Protein AF-V4SB36-F1 (afdb_monomer)

InterPro domains:
  IPR003788 Protein arginine methyltransferase NDUFAF7 [PF02636] (1-164)
  IPR003788 Protein arginine methyltransferase NDUFAF7 [PTHR12049] (1-223)
  IPR029063 S-adenosyl-L-methionine-dependent methyltransferase superfamily [SSF53335] (1-162)

Sequence (228 aa):
VFDNLPHDLIYSENQVSPWMEVWVEKQHDRETLTELYKPLEDPLITRCIEIMEFDEYHNTQRSGMLKNIWSKVFPKPRRCWLPTGCLKLLEVLHDALPKMSLIASDFTFLPDVKVPGERAPLVSTKKDGSSTDYGNYLDAKGDADIFFPTDFLLLECMDHYCSGWLKMQKDKSSKQGKKRRTLTLDTSSFMEEFGLPTKTRTKDGYNPLLDDFKNTKFYLSVPTHNTK

Secondary structure (DSSP, 8-state):
--TTS--EEEEESSTTSPPEEEEEEE-SSSS-EEEEEEE---HHHHHHHHHHHHHHHHHHHHH-----SGGGTS---EEEEE-HHHHHHHHHHHHH-TTPPEEEEEES--TT--S-SBTPPEEEEEETTEEEE-SSGGG--TTEEEE----HHHHHHHHHHHTTHHHHHH-TTS--PPPPEEEEEEHHHHHHHHS-GGGT--TTS--HHHHS-TTEEEEEEE-S----

Mean predicted aligned error: 6.98 Å

Solvent-accessible surface area (backbone atoms only — not comparable to full-atom values): 13068 Å² total; per-residue (Å²): 102,56,35,77,44,55,58,51,45,36,37,20,73,22,84,84,49,70,65,20,36,57,43,83,44,75,48,94,90,45,99,52,55,44,82,44,79,40,77,73,76,56,67,62,60,51,51,51,50,56,50,49,54,52,48,54,54,53,50,43,69,72,63,75,56,87,79,71,68,68,58,74,76,52,75,47,68,46,41,39,44,38,60,46,42,52,49,53,50,42,41,53,45,30,73,76,41,75,74,52,72,48,77,39,44,41,40,58,54,67,84,91,55,54,30,81,45,47,58,35,40,43,36,36,33,73,54,99,93,43,78,48,73,45,62,45,73,68,78,54,56,99,75,43,49,62,39,34,36,45,56,66,65,58,48,50,49,45,51,32,38,43,48,30,26,51,52,44,78,78,38,92,83,62,80,89,31,66,70,58,50,70,50,77,37,50,37,38,62,46,25,66,77,73,56,56,53,87,81,53,47,45,97,89,66,54,30,67,68,58,72,44,66,80,46,26,32,34,42,38,38,32,56,75,78,78,74,130

pLDDT: mean 87.83, std 14.61, range [36.88, 98.44]

Structure (mmCIF, N/CA/C/O backbone):
data_AF-V4SB36-F1
#
_entry.id   AF-V4SB36-F1
#
loop_
_atom_site.group_PDB
_atom_site.id
_atom_site.type_symbol
_atom_site.label_atom_id
_atom_site.label_alt_id
_atom_site.label_comp_id
_atom_site.label_asym_id
_atom_site.label_entity_id
_atom_site.label_seq_id
_atom_site.pdbx_PDB_ins_code
_atom_site.Cartn_x
_atom_site.Cartn_y
_atom_site.Cartn_z
_atom_site.occupancy
_atom_site.B_iso_or_equiv
_atom_site.auth_seq_id
_atom_site.auth_comp_id
_atom_site.auth_asym_id
_atom_site.auth_atom_id
_atom_site.pdbx_PDB_model_num
ATOM 1 N N . VAL A 1 1 ? 1.224 -0.584 -9.616 1.00 85.81 1 VAL A N 1
ATOM 2 C CA . VAL A 1 1 ? 0.457 0.516 -9.020 1.00 85.81 1 VAL A CA 1
ATOM 3 C C . VAL A 1 1 ? -0.527 -0.109 -8.054 1.00 85.81 1 VAL A C 1
ATOM 5 O O . VAL A 1 1 ? -1.273 -0.998 -8.456 1.00 85.81 1 VAL A O 1
ATOM 8 N N . PHE A 1 2 ? -0.395 0.249 -6.786 1.00 94.62 2 PHE A N 1
ATOM 9 C CA . PHE A 1 2 ? -1.066 -0.298 -5.609 1.00 94.62 2 PHE A CA 1
ATOM 10 C C . PHE A 1 2 ? -1.664 0.805 -4.716 1.00 94.62 2 PHE A C 1
ATOM 12 O O . PHE A 1 2 ? -2.488 0.480 -3.869 1.00 94.62 2 PHE A O 1
ATOM 19 N N . ASP A 1 3 ? -1.288 2.072 -4.908 1.00 93.06 3 ASP A N 1
ATOM 20 C CA . ASP A 1 3 ? -1.760 3.263 -4.190 1.00 93.06 3 ASP A CA 1
ATOM 21 C C . ASP A 1 3 ? -3.281 3.381 -4.078 1.00 93.06 3 ASP A C 1
ATOM 23 O O . ASP A 1 3 ? -3.777 3.832 -3.051 1.00 93.06 3 ASP A O 1
ATOM 27 N N . ASN A 1 4 ? -4.016 2.928 -5.092 1.00 94.25 4 ASN A N 1
ATOM 28 C CA . ASN A 1 4 ? -5.481 2.947 -5.117 1.00 94.25 4 ASN A CA 1
ATOM 29 C C . ASN A 1 4 ? -6.129 1.641 -4.622 1.00 94.25 4 ASN A C 1
ATOM 31 O O . ASN A 1 4 ? -7.350 1.487 -4.689 1.00 94.25 4 ASN A O 1
ATOM 35 N N . LEU A 1 5 ? -5.339 0.656 -4.177 1.00 97.25 5 LEU A N 1
ATOM 36 C CA . LEU A 1 5 ? -5.885 -0.561 -3.578 1.00 97.25 5 LEU A CA 1
ATOM 37 C C . LEU A 1 5 ? -6.350 -0.287 -2.141 1.00 97.25 5 LEU A C 1
ATOM 39 O O . LEU A 1 5 ? -5.699 0.463 -1.408 1.00 97.25 5 LEU A O 1
ATOM 43 N N . PRO A 1 6 ? -7.452 -0.924 -1.704 1.00 96.69 6 PRO A N 1
ATOM 44 C CA . PRO A 1 6 ? -8.008 -0.678 -0.382 1.00 96.69 6 PRO A CA 1
ATOM 45 C C . PRO A 1 6 ? -7.013 -1.053 0.716 1.00 96.69 6 PRO A C 1
ATOM 47 O O . PRO A 1 6 ? -6.311 -2.066 0.616 1.00 96.69 6 PRO A O 1
ATOM 50 N N . HIS A 1 7 ? -6.989 -0.225 1.758 1.00 98.06 7 HIS A N 1
ATOM 51 C CA . HIS A 1 7 ? -6.286 -0.492 3.002 1.00 98.06 7 HIS A CA 1
ATOM 52 C C . HIS A 1 7 ? -7.278 -0.504 4.162 1.00 98.06 7 HIS A C 1
ATOM 54 O O . HIS A 1 7 ? -8.133 0.378 4.252 1.00 98.06 7 HIS A O 1
ATOM 60 N N . ASP A 1 8 ? -7.117 -1.463 5.068 1.00 98.38 8 ASP A N 1
ATOM 61 C CA . ASP A 1 8 ? -7.865 -1.508 6.322 1.00 98.38 8 ASP A CA 1
ATOM 62 C C . ASP A 1 8 ? -7.102 -0.756 7.416 1.00 98.38 8 ASP A C 1
ATOM 64 O O . ASP A 1 8 ? -5.875 -0.853 7.520 1.00 98.38 8 ASP A O 1
ATOM 68 N N . LEU A 1 9 ? -7.819 0.002 8.244 1.00 98.38 9 LEU A N 1
ATOM 69 C CA . LEU A 1 9 ? -7.240 0.725 9.372 1.00 98.38 9 LEU A CA 1
ATOM 70 C C . LEU A 1 9 ? -7.358 -0.115 10.646 1.00 98.38 9 LEU A C 1
ATOM 72 O O . LEU A 1 9 ? -8.448 -0.536 11.034 1.00 98.38 9 LEU A O 1
ATOM 76 N N . ILE A 1 10 ? -6.233 -0.294 11.334 1.00 98.06 10 ILE A N 1
ATOM 77 C CA . ILE A 1 10 ? -6.188 -0.871 12.678 1.00 98.06 10 ILE A CA 1
ATOM 78 C C . ILE A 1 10 ? -5.743 0.169 13.704 1.00 98.06 10 ILE A C 1
ATOM 80 O O . ILE A 1 10 ? -4.956 1.081 13.418 1.00 98.06 10 ILE A O 1
ATOM 84 N N . TYR A 1 11 ? -6.228 0.006 14.927 1.00 97.75 11 TYR A N 1
ATOM 85 C CA . TYR A 1 11 ? -5.940 0.882 16.053 1.00 97.75 11 TYR A CA 1
ATOM 86 C C . TYR A 1 11 ? -5.542 0.076 17.285 1.00 97.75 11 TYR A C 1
ATOM 88 O O . TYR A 1 11 ? -6.071 -1.002 17.531 1.00 97.75 11 TYR A O 1
ATOM 96 N N . SER A 1 12 ? -4.628 0.612 18.085 1.00 95.81 12 SER A N 1
ATOM 97 C CA . SER A 1 12 ? -4.371 0.110 19.431 1.00 95.81 12 SER A CA 1
ATOM 98 C C . SER A 1 12 ? -4.216 1.280 20.396 1.00 95.81 12 SER A C 1
ATOM 100 O O . SER A 1 12 ? -3.586 2.286 20.066 1.00 95.81 12 SER A O 1
ATOM 102 N N . GLU A 1 13 ? -4.789 1.165 21.596 1.00 93.56 13 GLU A N 1
ATOM 103 C CA . GLU A 1 13 ? -4.756 2.221 22.618 1.00 93.56 13 GLU A CA 1
ATOM 104 C C . GLU A 1 13 ? -3.330 2.548 23.079 1.00 93.56 13 GLU A C 1
ATOM 106 O O . GLU A 1 13 ? -3.030 3.681 23.460 1.00 93.56 13 GLU A O 1
ATOM 111 N N . ASN A 1 14 ? -2.447 1.549 23.060 1.00 89.62 14 ASN A N 1
ATOM 112 C CA . ASN A 1 14 ? -1.046 1.666 23.435 1.00 89.62 14 ASN A CA 1
ATOM 113 C C . ASN A 1 14 ? -0.246 0.458 22.911 1.00 89.62 14 ASN A C 1
ATOM 115 O O . ASN A 1 14 ? -0.775 -0.453 22.292 1.00 89.62 14 ASN A O 1
ATOM 119 N N . GLN A 1 15 ? 1.056 0.427 23.172 1.00 84.38 15 GLN A N 1
ATOM 120 C CA . GLN A 1 15 ? 1.978 -0.576 22.636 1.00 84.38 15 GLN A CA 1
ATOM 121 C C . GLN A 1 15 ? 1.781 -1.992 23.199 1.00 84.38 15 GLN A C 1
ATOM 123 O O . GLN A 1 15 ? 2.365 -2.925 22.654 1.00 84.38 15 GLN A O 1
ATOM 128 N N . VAL A 1 16 ? 1.026 -2.155 24.289 1.00 84.44 16 VAL A N 1
ATOM 129 C CA . VAL A 1 16 ? 0.755 -3.461 24.913 1.00 84.44 16 VAL A CA 1
ATOM 130 C C . VAL A 1 16 ? -0.692 -3.921 24.734 1.00 84.44 16 VAL A C 1
ATOM 132 O O . VAL A 1 16 ? -0.980 -5.093 24.968 1.00 84.44 16 VAL A O 1
ATOM 135 N N . SER A 1 17 ? -1.591 -3.030 24.311 1.00 90.56 17 SER A N 1
ATOM 136 C CA . SER A 1 17 ? -2.971 -3.373 23.978 1.00 90.56 17 SER A CA 1
ATOM 137 C C . SER A 1 17 ? -3.046 -4.109 22.633 1.00 90.56 17 SER A C 1
ATOM 139 O O . SER A 1 17 ? -2.271 -3.801 21.717 1.00 90.56 17 SER A O 1
ATOM 141 N N . PRO A 1 18 ? -3.984 -5.062 22.481 1.00 93.50 18 PRO A N 1
ATOM 142 C CA . PRO A 1 18 ? -4.204 -5.739 21.210 1.00 93.50 18 PRO A CA 1
ATOM 143 C C . PRO A 1 18 ? -4.678 -4.756 20.135 1.00 93.50 18 PRO A C 1
ATOM 145 O O . PRO A 1 18 ? -5.273 -3.718 20.432 1.00 93.50 18 PRO A O 1
ATOM 148 N N . TRP A 1 19 ? -4.432 -5.109 18.876 1.00 96.62 19 TRP A N 1
ATOM 149 C CA . TRP A 1 19 ? -5.003 -4.396 17.740 1.00 96.62 19 TRP A CA 1
ATOM 150 C C . TRP A 1 19 ? -6.525 -4.583 17.672 1.00 96.62 19 TRP A C 1
ATOM 152 O O . TRP A 1 19 ? -7.050 -5.660 17.953 1.00 96.62 19 TRP A O 1
ATOM 162 N N . MET A 1 20 ? -7.209 -3.519 17.266 1.00 98.12 20 MET A N 1
ATOM 163 C CA . MET A 1 20 ? -8.638 -3.448 16.983 1.00 98.12 20 MET A CA 1
ATOM 164 C C . MET A 1 20 ? -8.846 -3.006 15.535 1.00 98.12 20 MET A C 1
ATOM 166 O O . MET A 1 20 ? -8.086 -2.187 15.014 1.00 98.12 20 MET A O 1
ATOM 170 N N . GLU A 1 21 ? -9.894 -3.515 14.903 1.00 98.19 21 GLU A N 1
ATOM 171 C CA . GLU A 1 21 ? -10.359 -3.049 13.599 1.00 98.19 21 GLU A CA 1
ATOM 172 C C . GLU A 1 21 ? -11.060 -1.704 13.740 1.00 98.19 21 GLU A C 1
ATOM 174 O O . GLU A 1 21 ? -11.846 -1.503 14.672 1.00 98.19 21 GLU A O 1
ATOM 179 N N . VAL A 1 22 ? -10.819 -0.802 12.790 1.00 98.12 22 VAL A N 1
ATOM 180 C CA . VAL A 1 22 ? -11.537 0.467 12.702 1.00 98.12 22 VAL A CA 1
ATOM 181 C C . VAL A 1 22 ? -12.607 0.371 11.623 1.00 98.12 22 VAL A C 1
ATOM 183 O O . VAL A 1 22 ? -12.318 0.237 10.438 1.00 98.12 22 VAL A O 1
ATOM 186 N N . TRP A 1 23 ? -13.859 0.464 12.053 1.00 97.19 23 TRP A N 1
ATOM 187 C CA . TRP A 1 23 ? -15.042 0.457 11.204 1.00 97.19 23 TRP A CA 1
ATOM 188 C C . TRP A 1 23 ? -15.591 1.871 11.056 1.00 97.19 23 TRP A C 1
ATOM 190 O O . TRP A 1 23 ? -15.557 2.651 12.003 1.00 97.19 23 TRP A O 1
ATOM 200 N N . VAL A 1 24 ? -16.157 2.191 9.895 1.00 94.44 24 VAL A N 1
ATOM 201 C CA . VAL A 1 24 ? -16.862 3.460 9.678 1.00 94.44 24 VAL A CA 1
ATOM 202 C C . VAL A 1 24 ? -18.364 3.217 9.750 1.00 94.44 24 VAL A C 1
ATOM 204 O O . VAL A 1 24 ? -18.903 2.393 9.013 1.00 94.44 24 VAL A O 1
ATOM 207 N N . GLU A 1 25 ? -19.049 3.948 10.624 1.00 93.12 25 GLU A N 1
ATOM 208 C CA . GLU A 1 25 ? -20.503 3.910 10.767 1.00 93.12 25 GLU A CA 1
ATOM 209 C C . GLU A 1 25 ? -21.118 5.262 10.397 1.00 93.12 25 GLU A C 1
ATOM 211 O O . GLU A 1 25 ? 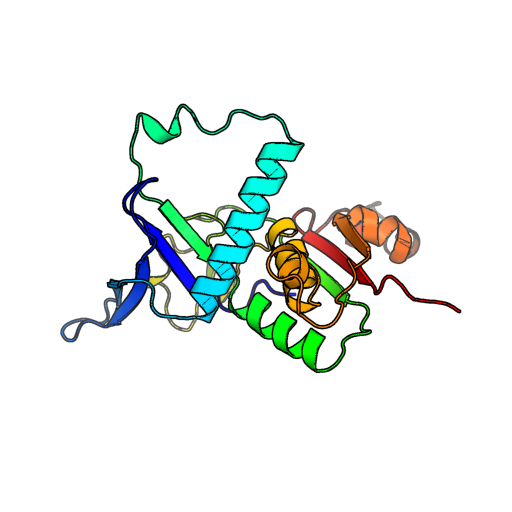-20.614 6.323 10.775 1.00 93.12 25 GLU A O 1
ATOM 216 N N . LYS A 1 26 ? -22.239 5.224 9.667 1.00 89.88 26 LYS A N 1
ATOM 217 C CA . LYS A 1 26 ? -23.070 6.400 9.409 1.00 89.88 26 LYS A CA 1
ATOM 218 C C . LYS A 1 26 ? -24.092 6.553 10.530 1.00 89.88 26 LYS A C 1
ATOM 220 O O . LYS A 1 26 ? -24.908 5.658 10.749 1.00 89.88 26 LYS A O 1
ATOM 225 N N . GLN A 1 27 ? -24.089 7.697 11.206 1.00 85.69 27 GLN A N 1
ATOM 226 C CA . GLN A 1 27 ? -25.075 7.960 12.252 1.00 85.69 27 GLN A CA 1
ATOM 227 C C . GLN A 1 27 ? -26.472 8.204 11.654 1.00 85.69 27 GLN A C 1
ATOM 229 O O . GLN A 1 27 ? -26.617 8.801 10.592 1.00 85.69 27 GLN A O 1
ATOM 234 N N . HIS A 1 28 ? -27.521 7.738 12.338 1.00 73.75 28 HIS A N 1
ATOM 235 C CA . HIS A 1 28 ? -28.900 7.772 11.823 1.00 73.75 28 HIS A CA 1
ATOM 236 C C . HIS A 1 28 ? -29.511 9.190 11.767 1.00 73.75 28 HIS A C 1
ATOM 238 O O . HIS A 1 28 ? -30.457 9.417 11.019 1.00 73.75 28 HIS A O 1
ATOM 244 N N . ASP A 1 29 ? -28.977 10.136 12.548 1.00 67.69 29 ASP A N 1
ATOM 245 C CA . ASP A 1 29 ? -29.480 11.516 12.708 1.00 67.69 29 ASP A CA 1
ATOM 246 C C . ASP A 1 29 ? -28.818 12.508 11.730 1.00 67.69 29 ASP A C 1
ATOM 248 O O . ASP A 1 29 ? -29.424 13.501 11.332 1.00 67.69 29 ASP A O 1
ATOM 252 N N . ARG A 1 30 ? -27.582 12.232 11.288 1.00 61.78 30 ARG A 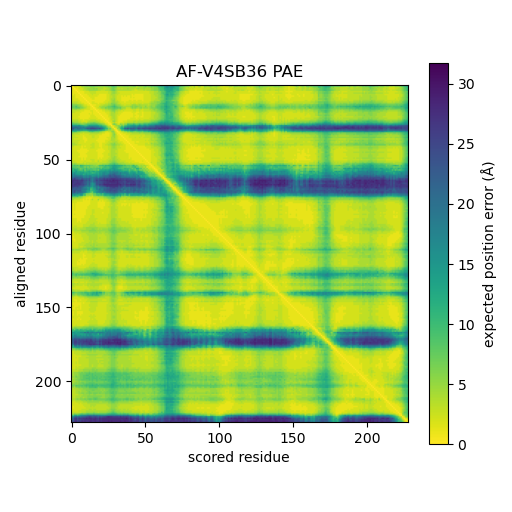N 1
ATOM 253 C CA . ARG A 1 30 ? -26.737 13.177 10.538 1.00 61.78 30 ARG A CA 1
ATOM 254 C C . ARG A 1 30 ? -25.948 12.464 9.448 1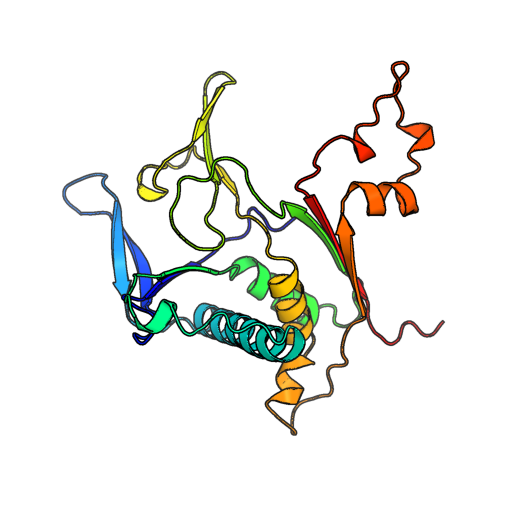.00 61.78 30 ARG A C 1
ATOM 256 O O . ARG A 1 30 ? -25.553 11.319 9.611 1.00 61.78 30 ARG A O 1
ATOM 263 N N . GLU A 1 31 ? -25.607 13.169 8.371 1.00 73.06 31 GLU A N 1
ATOM 264 C CA . GLU A 1 31 ? -24.660 12.676 7.352 1.00 73.06 31 GLU A CA 1
ATOM 265 C C . GLU A 1 31 ? -23.216 12.495 7.872 1.00 73.06 31 GLU A C 1
ATOM 267 O O . GLU A 1 31 ? -22.310 12.232 7.089 1.00 73.06 31 GLU A O 1
ATOM 272 N N . THR A 1 32 ? -22.977 12.627 9.179 1.00 84.81 32 THR A N 1
ATOM 273 C CA . THR A 1 32 ? -21.663 12.447 9.796 1.00 84.81 32 THR A CA 1
ATOM 274 C C . THR A 1 32 ? -21.303 10.974 9.948 1.00 84.81 32 THR A C 1
ATOM 276 O O . THR A 1 32 ? -22.062 10.179 10.511 1.00 84.81 32 THR A O 1
ATOM 279 N N . LEU A 1 33 ? -20.102 10.646 9.481 1.00 91.88 33 LEU A N 1
ATOM 280 C CA . LEU A 1 33 ? -19.450 9.358 9.672 1.00 91.88 33 LEU A CA 1
ATOM 281 C C . LEU A 1 33 ? -18.644 9.366 10.976 1.00 91.88 33 LEU A C 1
ATOM 283 O O . LEU A 1 33 ? -18.032 10.376 11.327 1.00 91.88 33 LEU A O 1
ATOM 287 N N . THR A 1 34 ? -18.622 8.240 11.684 1.00 94.12 34 THR A N 1
ATOM 288 C CA . THR A 1 34 ? -17.804 8.052 12.890 1.00 94.12 34 THR A CA 1
ATOM 289 C C . THR A 1 34 ? -17.070 6.721 12.873 1.00 94.12 34 THR A C 1
ATOM 291 O O . THR A 1 34 ? -17.561 5.743 12.315 1.00 94.12 34 THR A O 1
ATOM 294 N N . GLU A 1 35 ? -15.901 6.683 13.510 1.00 96.06 35 GLU A N 1
ATOM 295 C CA . GLU A 1 35 ? -15.142 5.450 13.720 1.00 96.06 35 GLU A CA 1
ATOM 296 C C . GLU A 1 35 ? -15.722 4.634 14.881 1.00 96.06 35 GLU A C 1
ATOM 298 O O . GLU A 1 35 ? -16.017 5.171 15.950 1.00 96.06 35 GLU A O 1
ATOM 303 N N . LEU A 1 36 ? -15.812 3.324 14.683 1.00 96.50 36 LEU A N 1
ATOM 304 C CA . LEU A 1 36 ? -16.052 2.320 15.710 1.00 96.50 36 LEU A CA 1
ATOM 305 C C . LEU A 1 36 ? -14.835 1.404 15.799 1.00 96.50 36 LEU A C 1
ATOM 307 O O . LEU A 1 36 ? -14.252 1.038 14.782 1.00 96.50 36 LEU A O 1
ATOM 311 N N . TYR A 1 37 ? -14.494 0.986 17.012 1.00 97.31 37 TYR A N 1
ATOM 312 C CA . TYR A 1 37 ? -13.372 0.088 17.263 1.00 97.31 37 TYR A CA 1
ATOM 313 C C . TYR A 1 37 ? -13.913 -1.272 17.672 1.00 97.31 37 TYR A C 1
ATOM 315 O O . TYR A 1 37 ? -14.690 -1.367 18.625 1.00 97.31 37 TYR A O 1
ATOM 323 N N . LYS A 1 38 ? -13.529 -2.315 16.940 1.00 97.56 38 LYS A N 1
ATOM 324 C CA . LYS A 1 38 ? -13.975 -3.687 17.194 1.00 97.56 38 LYS A CA 1
ATOM 325 C C . LYS A 1 38 ? -12.780 -4.606 17.431 1.00 97.56 38 LYS A C 1
ATOM 327 O O . LYS A 1 38 ? -11.700 -4.338 16.904 1.00 97.56 38 LYS A O 1
ATOM 332 N N . PRO A 1 39 ? -12.940 -5.684 18.216 1.00 97.44 39 PRO A N 1
ATOM 333 C CA . PRO A 1 39 ? -11.940 -6.742 18.272 1.00 97.44 39 PRO A CA 1
ATOM 334 C C . PRO A 1 39 ? -11.580 -7.251 16.871 1.00 97.44 39 PRO A C 1
ATOM 336 O O . PRO A 1 39 ? -12.402 -7.198 15.961 1.00 97.44 39 PRO A O 1
ATOM 339 N N . LEU A 1 40 ? -10.349 -7.734 16.716 1.00 96.75 40 LEU A N 1
ATOM 340 C CA . LEU A 1 40 ? -9.864 -8.307 15.464 1.00 96.75 40 LEU A CA 1
ATOM 341 C C . LEU A 1 40 ? -10.606 -9.616 15.140 1.00 96.75 40 LEU A C 1
ATOM 343 O O . LEU A 1 40 ? -10.519 -10.577 15.906 1.00 96.75 40 LEU A O 1
ATOM 347 N N . GLU A 1 41 ? -11.294 -9.659 14.003 1.00 96.69 41 GLU A N 1
ATOM 348 C CA . GLU A 1 41 ? -12.063 -10.814 13.523 1.00 96.69 41 GLU A CA 1
ATOM 349 C C . GLU A 1 41 ? -11.749 -11.155 12.055 1.00 96.69 41 GLU A C 1
ATOM 351 O O . GLU A 1 41 ? -11.807 -12.325 11.664 1.00 96.69 41 GLU A O 1
ATOM 356 N N . ASP A 1 42 ? -11.377 -10.168 11.236 1.00 97.56 42 ASP A N 1
ATOM 357 C CA . ASP A 1 42 ? -11.098 -10.348 9.819 1.00 97.56 42 ASP A CA 1
ATOM 358 C C . ASP A 1 42 ? -9.781 -11.130 9.607 1.00 97.56 42 ASP A C 1
ATOM 360 O O . ASP A 1 42 ? -8.690 -10.719 10.041 1.00 97.56 42 ASP A O 1
ATOM 364 N N . PRO A 1 43 ? -9.834 -12.275 8.901 1.00 97.12 43 PRO A N 1
ATOM 365 C CA . PRO A 1 43 ? -8.663 -13.114 8.696 1.00 97.12 43 PRO A CA 1
ATOM 366 C C . PRO A 1 43 ? -7.635 -12.493 7.739 1.00 97.12 43 PRO A C 1
ATOM 368 O O . PRO A 1 43 ? -6.458 -12.846 7.820 1.00 97.12 43 PRO A O 1
ATOM 371 N N . LEU A 1 44 ? -8.033 -11.626 6.803 1.00 97.44 44 LEU A N 1
ATOM 372 C CA . LEU A 1 44 ? -7.120 -10.904 5.911 1.00 97.44 44 LEU A CA 1
ATOM 373 C C . LEU A 1 44 ? -6.351 -9.825 6.682 1.00 97.44 44 LEU A C 1
ATOM 375 O O . LEU A 1 44 ? -5.129 -9.750 6.535 1.00 97.44 44 LEU A O 1
ATOM 379 N N . ILE A 1 45 ? -7.032 -9.065 7.548 1.00 98.00 45 ILE A N 1
ATOM 380 C CA . ILE A 1 45 ? -6.386 -8.099 8.455 1.00 98.00 45 ILE A CA 1
ATOM 381 C C . ILE A 1 45 ? -5.392 -8.833 9.360 1.00 98.00 45 ILE A C 1
ATOM 383 O O . ILE A 1 45 ? -4.222 -8.454 9.432 1.00 98.00 45 ILE A O 1
ATOM 387 N N . THR A 1 46 ? -5.819 -9.943 9.969 1.00 96.75 46 THR A N 1
ATOM 388 C CA . THR A 1 46 ? -4.968 -10.777 10.832 1.00 96.75 46 THR A CA 1
ATOM 389 C C . THR A 1 46 ? -3.704 -11.247 10.107 1.00 96.75 46 THR A C 1
ATOM 391 O O . THR A 1 46 ? -2.595 -11.056 10.608 1.00 96.75 46 THR A O 1
ATOM 394 N N . ARG A 1 47 ? -3.833 -11.792 8.887 1.00 95.62 47 ARG A N 1
ATOM 395 C CA . ARG A 1 47 ? -2.669 -12.203 8.080 1.00 95.62 47 ARG A CA 1
ATOM 396 C C . ARG A 1 47 ? -1.742 -11.032 7.763 1.00 95.62 47 ARG A C 1
ATOM 398 O O . ARG A 1 47 ? -0.525 -11.197 7.809 1.00 95.62 47 ARG A O 1
ATOM 405 N N . CYS A 1 48 ? -2.290 -9.860 7.448 1.00 96.75 48 CYS A N 1
ATOM 406 C CA . CYS A 1 48 ? -1.483 -8.682 7.153 1.00 96.75 48 CYS A CA 1
ATOM 407 C C . CYS A 1 48 ? -0.683 -8.214 8.383 1.00 96.75 48 CYS A C 1
ATOM 409 O O . CYS A 1 48 ? 0.499 -7.896 8.245 1.00 96.75 48 CYS A O 1
ATOM 411 N N . ILE A 1 49 ? -1.284 -8.243 9.582 1.00 95.50 49 ILE A N 1
ATOM 412 C CA . ILE A 1 49 ? -0.591 -7.960 10.851 1.00 95.50 49 ILE A CA 1
ATOM 413 C C . ILE A 1 49 ? 0.543 -8.961 11.076 1.00 95.50 49 ILE A C 1
ATOM 415 O O . ILE A 1 49 ? 1.670 -8.554 11.339 1.00 95.50 49 ILE A O 1
ATOM 419 N N . GLU A 1 50 ? 0.286 -10.261 10.906 1.00 93.38 50 GLU A N 1
ATOM 420 C CA . GLU A 1 50 ? 1.319 -11.284 11.092 1.00 93.38 50 GLU A CA 1
ATOM 421 C C . GLU A 1 50 ? 2.536 -11.095 10.173 1.00 93.38 50 GLU A C 1
ATOM 423 O O . GLU A 1 50 ? 3.667 -11.371 10.579 1.00 93.38 50 GLU A O 1
ATOM 428 N N . ILE A 1 51 ? 2.312 -10.676 8.921 1.00 93.69 51 ILE A N 1
ATOM 429 C CA . ILE A 1 51 ? 3.386 -10.409 7.954 1.00 93.69 51 ILE A CA 1
ATOM 430 C C . ILE A 1 51 ? 4.161 -9.149 8.360 1.00 93.69 51 ILE A C 1
ATOM 432 O O . ILE A 1 51 ? 5.392 -9.160 8.337 1.00 93.69 51 ILE A O 1
ATOM 436 N N . MET A 1 52 ? 3.454 -8.091 8.763 1.00 92.25 52 MET A N 1
ATOM 437 C CA . MET A 1 52 ? 4.047 -6.836 9.231 1.00 92.25 52 MET A CA 1
ATOM 438 C C . MET A 1 52 ? 4.923 -7.046 10.475 1.00 92.25 52 MET A C 1
ATOM 440 O O . MET A 1 52 ? 6.075 -6.624 10.500 1.00 92.25 52 MET A O 1
ATOM 444 N N . GLU A 1 53 ? 4.423 -7.748 11.492 1.00 88.62 53 GLU A N 1
ATOM 445 C CA . GLU A 1 53 ? 5.175 -8.010 12.727 1.00 88.62 53 GLU A CA 1
ATOM 446 C C . GLU A 1 53 ? 6.382 -8.931 12.491 1.00 88.62 53 GLU A C 1
ATOM 448 O O . GLU A 1 53 ? 7.424 -8.797 13.144 1.00 88.62 53 GLU A O 1
ATOM 453 N N . PHE A 1 54 ? 6.281 -9.853 11.527 1.00 83.06 54 PHE A N 1
ATOM 454 C CA . PHE A 1 54 ? 7.414 -10.680 11.119 1.00 83.06 54 PHE A CA 1
ATOM 455 C C . PHE A 1 54 ? 8.564 -9.837 10.541 1.00 83.06 54 PHE A C 1
ATOM 457 O O . PHE A 1 54 ? 9.731 -10.108 10.862 1.00 83.06 54 PHE A O 1
ATOM 464 N N . ASP A 1 55 ? 8.243 -8.832 9.717 1.00 78.44 55 ASP A N 1
ATOM 465 C CA . ASP A 1 55 ? 9.219 -7.881 9.172 1.00 78.44 55 ASP A CA 1
ATOM 466 C C . ASP A 1 55 ? 9.883 -7.060 10.286 1.00 78.44 55 ASP A C 1
ATOM 468 O O . ASP A 1 55 ? 11.114 -7.022 10.368 1.00 78.44 55 ASP A O 1
ATOM 472 N N . GLU A 1 56 ? 9.093 -6.489 11.203 1.00 76.94 56 GLU A N 1
ATOM 473 C CA . GLU A 1 56 ? 9.616 -5.698 12.325 1.00 76.94 56 GLU A CA 1
ATOM 474 C C . GLU A 1 56 ? 10.628 -6.496 13.162 1.00 76.94 56 GLU A C 1
ATOM 476 O O . GLU A 1 56 ? 11.707 -5.995 13.510 1.00 76.94 56 GLU A O 1
ATOM 481 N N . TYR A 1 57 ? 10.318 -7.764 13.452 1.00 71.81 57 TYR A N 1
ATOM 482 C CA . TYR A 1 57 ? 11.204 -8.650 14.204 1.00 71.81 57 TYR A CA 1
ATOM 483 C C . TYR A 1 57 ? 12.527 -8.907 13.464 1.00 71.81 57 TYR A C 1
ATOM 485 O O . TYR A 1 57 ? 13.608 -8.764 14.045 1.00 71.81 57 TYR A O 1
ATOM 493 N N . HIS A 1 58 ? 12.467 -9.245 12.172 1.00 69.31 58 HIS A N 1
ATOM 494 C CA . HIS A 1 58 ? 13.657 -9.541 11.367 1.00 69.31 58 HIS A CA 1
ATOM 495 C C . HIS A 1 58 ? 14.524 -8.305 11.119 1.00 69.31 58 HIS A C 1
ATOM 497 O O . HIS A 1 58 ? 15.757 -8.395 11.170 1.00 69.31 58 HIS A O 1
ATOM 503 N N . ASN A 1 59 ? 13.910 -7.143 10.902 1.00 64.94 59 ASN A N 1
ATOM 504 C CA . ASN A 1 59 ? 14.630 -5.884 10.747 1.00 64.94 59 ASN A CA 1
ATOM 505 C C . ASN A 1 59 ? 15.289 -5.437 12.054 1.00 64.94 59 ASN A C 1
ATOM 507 O O . ASN A 1 59 ? 16.430 -4.967 12.032 1.00 64.94 59 ASN A O 1
ATOM 511 N N . THR A 1 60 ? 14.644 -5.646 13.204 1.00 63.28 60 THR A N 1
ATOM 512 C CA . THR A 1 60 ? 15.245 -5.354 14.517 1.00 63.28 60 THR A CA 1
ATOM 513 C C . THR A 1 60 ? 16.480 -6.227 14.774 1.00 63.28 60 THR A C 1
ATOM 515 O O . THR A 1 60 ? 17.504 -5.724 15.235 1.00 63.28 60 THR A O 1
ATOM 518 N N . GLN A 1 61 ? 16.435 -7.510 14.399 1.00 59.09 61 GLN A N 1
ATOM 519 C CA . GLN A 1 61 ? 17.584 -8.422 14.505 1.00 59.09 61 GLN A CA 1
ATOM 520 C C . GLN A 1 61 ? 18.736 -8.048 13.557 1.00 59.09 61 GLN A C 1
ATOM 522 O O . GLN A 1 61 ? 19.902 -8.147 13.931 1.00 59.09 61 GLN A O 1
ATOM 527 N N . ARG A 1 62 ? 18.431 -7.594 12.334 1.00 55.12 62 ARG A N 1
ATOM 528 C CA . ARG A 1 62 ? 19.443 -7.208 11.332 1.00 55.12 62 ARG A CA 1
ATOM 529 C C . ARG A 1 62 ? 20.095 -5.852 11.592 1.00 55.12 62 ARG A C 1
ATOM 531 O O . ARG A 1 62 ? 21.267 -5.681 11.274 1.00 55.12 62 ARG A O 1
ATOM 538 N N . SER A 1 63 ? 19.343 -4.890 12.121 1.00 54.12 63 SER A N 1
ATOM 539 C CA . SER A 1 63 ? 19.805 -3.504 12.279 1.00 54.12 63 SER A CA 1
ATOM 540 C C . SER A 1 63 ? 20.495 -3.218 13.615 1.00 54.12 63 SER A C 1
ATOM 542 O O . SER A 1 63 ? 21.062 -2.139 13.770 1.00 54.12 63 SER A O 1
ATOM 544 N N . GLY A 1 64 ? 20.454 -4.141 14.588 1.00 46.78 64 GLY A N 1
ATOM 545 C CA . GLY A 1 64 ? 21.051 -3.947 15.919 1.00 46.78 64 GLY A CA 1
ATOM 546 C C . GLY A 1 64 ? 20.541 -2.702 16.665 1.00 46.78 64 GLY A C 1
ATOM 547 O O . GLY A 1 64 ? 21.156 -2.265 17.637 1.00 46.78 64 GLY A O 1
ATOM 548 N N . MET A 1 65 ? 19.443 -2.091 16.204 1.00 47.00 65 MET A N 1
ATOM 549 C CA . MET A 1 65 ? 19.025 -0.759 16.619 1.00 47.00 65 MET A CA 1
ATOM 550 C C . MET A 1 65 ? 17.972 -0.855 17.726 1.00 47.00 65 MET A C 1
ATOM 552 O O . MET A 1 65 ? 16.840 -1.284 17.511 1.00 47.00 65 MET A O 1
ATOM 556 N N . LEU A 1 66 ? 18.355 -0.427 18.930 1.00 44.12 66 LEU A N 1
ATOM 557 C CA . LEU A 1 66 ? 17.509 -0.337 20.123 1.00 44.12 66 LEU A CA 1
ATOM 558 C C . LEU A 1 66 ? 16.394 0.717 19.953 1.00 44.12 66 LEU A C 1
ATOM 560 O O . LEU A 1 66 ? 16.459 1.793 20.540 1.00 44.12 66 LEU A O 1
ATOM 564 N N . LYS A 1 67 ? 15.342 0.432 19.177 1.00 47.03 67 LYS A N 1
ATOM 565 C CA . LYS A 1 67 ? 14.188 1.347 19.039 1.00 47.03 67 LYS A CA 1
ATOM 566 C C . LYS A 1 67 ? 13.139 1.252 20.163 1.00 47.03 67 LYS A C 1
ATOM 568 O O . LYS A 1 67 ? 12.192 2.026 20.160 1.00 47.03 67 LYS A O 1
ATOM 573 N N . ASN A 1 68 ? 13.303 0.383 21.166 1.00 48.16 68 ASN A N 1
ATOM 574 C CA . ASN A 1 68 ? 12.171 -0.053 22.007 1.00 48.16 68 ASN A CA 1
ATOM 575 C C . ASN A 1 68 ? 12.240 0.217 23.521 1.00 48.16 68 ASN A C 1
ATOM 577 O O . ASN A 1 68 ? 11.504 -0.408 24.285 1.00 48.16 68 ASN A O 1
ATOM 581 N N . ILE A 1 69 ? 13.072 1.152 23.989 1.00 49.75 69 ILE A N 1
ATOM 582 C CA . ILE A 1 69 ? 13.063 1.520 25.422 1.00 49.75 69 ILE A CA 1
ATOM 583 C C . ILE A 1 69 ? 12.124 2.709 25.692 1.00 49.75 69 ILE A C 1
ATOM 585 O O . ILE A 1 69 ? 11.410 2.710 26.690 1.00 49.75 69 ILE A O 1
ATOM 589 N N . TRP A 1 70 ? 12.033 3.681 24.779 1.00 45.94 70 TRP A N 1
ATOM 590 C CA . TRP A 1 70 ? 11.222 4.894 24.978 1.00 45.94 70 TRP A CA 1
ATOM 591 C C . TRP A 1 70 ? 9.713 4.696 24.771 1.00 45.94 70 TRP A C 1
ATOM 593 O O . TRP A 1 70 ? 8.913 5.380 25.408 1.00 45.94 70 TRP A O 1
ATOM 603 N N . SER A 1 71 ? 9.304 3.735 23.938 1.00 50.19 71 SER A N 1
ATOM 604 C CA . SER A 1 71 ? 7.889 3.410 23.692 1.00 50.19 71 SER A CA 1
ATOM 605 C C . SER A 1 71 ? 7.192 2.774 24.902 1.00 50.19 71 SER A C 1
ATOM 607 O O . SER A 1 71 ? 5.972 2.832 25.001 1.00 50.19 71 SER A O 1
ATOM 609 N N . LYS A 1 72 ? 7.959 2.221 25.852 1.00 51.50 72 LYS A N 1
ATOM 610 C CA . LYS A 1 72 ? 7.444 1.649 27.107 1.00 51.50 72 LYS A CA 1
ATOM 611 C C . LYS A 1 72 ? 7.203 2.685 28.207 1.00 51.50 72 LYS A C 1
ATOM 613 O O . LYS A 1 72 ? 6.522 2.376 29.177 1.00 51.50 72 LYS A O 1
ATOM 618 N N . VAL A 1 73 ? 7.766 3.889 28.081 1.00 59.66 73 VAL A N 1
ATOM 619 C CA . VAL A 1 73 ? 7.696 4.930 29.125 1.00 59.66 73 VAL A CA 1
ATOM 620 C C . VAL A 1 73 ? 6.515 5.882 28.899 1.00 59.66 73 VAL A C 1
ATOM 622 O O . VAL A 1 73 ? 6.000 6.453 29.854 1.00 59.66 73 VAL A O 1
ATOM 625 N N . PHE A 1 74 ? 6.030 6.000 27.658 1.00 70.12 74 PHE A N 1
ATOM 626 C CA . PHE A 1 74 ? 4.852 6.800 27.321 1.00 70.12 74 PHE A CA 1
ATOM 627 C C . PHE A 1 74 ? 3.895 5.988 26.444 1.00 70.12 74 PHE A C 1
ATOM 629 O O . PHE A 1 74 ? 4.107 5.927 25.225 1.00 70.12 74 PHE A O 1
ATOM 636 N N . PRO A 1 75 ? 2.857 5.361 27.034 1.00 77.12 75 PRO A N 1
ATOM 637 C CA . PRO A 1 75 ? 1.834 4.684 26.256 1.00 77.12 75 PRO A CA 1
ATOM 638 C C . PRO A 1 75 ? 1.186 5.687 25.301 1.00 77.12 75 PRO A C 1
ATOM 640 O O . PRO A 1 75 ? 0.744 6.758 25.721 1.00 77.12 75 PRO A O 1
ATOM 643 N N . LYS A 1 76 ? 1.194 5.372 24.005 1.00 86.06 76 LYS A N 1
ATOM 644 C CA . LYS A 1 76 ? 0.618 6.230 22.965 1.00 86.06 76 LYS A CA 1
ATOM 645 C C . LYS A 1 76 ? -0.265 5.404 22.039 1.00 86.06 76 LYS A C 1
ATOM 647 O O . LYS A 1 76 ? 0.184 4.334 21.619 1.00 86.06 76 LYS A O 1
ATOM 652 N N . PRO A 1 77 ? -1.447 5.921 21.666 1.00 91.31 77 PRO A N 1
ATOM 653 C CA . PRO A 1 77 ? -2.278 5.287 20.661 1.00 91.31 77 PRO A CA 1
ATOM 654 C C . PRO A 1 77 ? -1.528 5.094 19.348 1.00 91.31 77 PRO A C 1
ATOM 656 O O . PRO A 1 77 ? -0.771 5.968 18.915 1.00 91.31 77 PRO A O 1
ATOM 659 N N . ARG A 1 78 ? -1.762 3.953 18.708 1.00 93.75 78 ARG A N 1
ATOM 660 C CA . ARG A 1 78 ? -1.194 3.588 17.411 1.00 93.75 78 ARG A CA 1
ATOM 661 C C . ARG A 1 78 ? -2.312 3.443 16.393 1.00 93.75 78 ARG A C 1
ATOM 663 O O . ARG A 1 78 ? -3.369 2.898 16.697 1.00 93.75 78 ARG A O 1
ATOM 670 N N . ARG A 1 79 ? -2.050 3.918 15.180 1.00 96.56 79 ARG A N 1
ATOM 671 C CA . ARG A 1 79 ? -2.905 3.758 14.002 1.00 96.56 79 ARG A CA 1
ATOM 672 C C . ARG A 1 79 ? -2.040 3.262 12.865 1.00 96.56 79 ARG A C 1
ATOM 674 O O . ARG A 1 79 ? -0.946 3.791 12.671 1.00 96.56 79 ARG A O 1
ATOM 681 N N . CYS A 1 80 ? -2.519 2.269 12.141 1.00 97.19 80 CYS A N 1
ATOM 682 C CA . CYS A 1 80 ? -1.766 1.632 11.077 1.00 97.19 80 CYS A CA 1
ATOM 683 C C . CYS A 1 80 ? -2.712 1.278 9.930 1.00 97.19 80 CYS A C 1
ATOM 685 O O . CYS A 1 80 ? -3.729 0.622 10.144 1.00 97.19 80 CYS A O 1
ATOM 687 N N . TRP A 1 81 ? -2.368 1.729 8.728 1.00 98.25 81 TRP A N 1
ATOM 688 C CA . TRP A 1 81 ? -3.089 1.409 7.504 1.00 98.25 81 TRP A CA 1
ATOM 689 C C . TRP A 1 81 ? -2.422 0.199 6.846 1.00 98.25 81 TRP A C 1
ATOM 691 O O . TRP A 1 81 ? -1.221 0.210 6.543 1.00 98.25 81 TRP A O 1
ATOM 701 N N . LEU A 1 82 ? -3.189 -0.875 6.689 1.00 98.38 82 LEU A N 1
ATOM 702 C CA . LEU A 1 82 ? -2.722 -2.169 6.210 1.00 98.38 82 LEU A CA 1
ATOM 703 C C . LEU A 1 82 ? -3.073 -2.354 4.731 1.00 98.38 82 LEU A C 1
ATOM 705 O O . LEU A 1 82 ? -4.247 -2.240 4.395 1.00 98.38 82 LEU A O 1
ATOM 709 N N . PRO A 1 83 ? -2.119 -2.715 3.854 1.00 98.19 83 PRO A N 1
ATOM 710 C CA . PRO A 1 83 ? -2.344 -2.894 2.416 1.00 98.19 83 PRO A CA 1
ATOM 711 C C . PRO A 1 83 ? -3.070 -4.215 2.088 1.00 98.19 83 PRO A C 1
ATOM 713 O O . PRO A 1 83 ? -2.586 -5.039 1.307 1.00 98.19 83 PRO A O 1
ATOM 716 N N . THR A 1 84 ? -4.239 -4.449 2.681 1.00 98.44 84 THR A N 1
ATOM 717 C CA . THR A 1 84 ? -5.015 -5.695 2.559 1.00 98.44 84 THR A CA 1
ATOM 718 C C . THR A 1 84 ? -5.453 -5.981 1.125 1.00 98.44 84 THR A C 1
ATOM 720 O O . THR A 1 84 ? -5.401 -7.133 0.686 1.00 98.44 84 THR A O 1
ATOM 723 N N . GLY A 1 85 ? -5.797 -4.951 0.345 1.00 98.25 85 GLY A N 1
ATOM 724 C CA . GLY A 1 85 ? -6.070 -5.081 -1.086 1.00 98.25 85 GLY A CA 1
ATOM 725 C C . GLY A 1 85 ? -4.864 -5.593 -1.877 1.00 98.25 85 GLY A C 1
ATOM 726 O O . GLY A 1 85 ? -5.012 -6.467 -2.734 1.00 98.25 85 GLY A O 1
ATOM 727 N N . CYS A 1 86 ? -3.663 -5.105 -1.552 1.00 98.38 86 CYS A N 1
ATOM 728 C CA . CYS A 1 86 ? -2.414 -5.580 -2.149 1.00 98.38 86 CYS A CA 1
ATOM 729 C C . CYS A 1 86 ? -2.129 -7.035 -1.757 1.00 98.38 86 CYS A C 1
ATOM 731 O O . CYS A 1 86 ? -1.851 -7.857 -2.630 1.00 98.38 86 CYS A O 1
ATOM 733 N N . LEU A 1 87 ? -2.280 -7.385 -0.473 1.00 98.19 87 LEU A N 1
ATOM 734 C CA . LEU A 1 87 ? -2.115 -8.762 -0.001 1.00 98.19 87 LEU A CA 1
ATOM 735 C C . LEU A 1 87 ? -3.051 -9.722 -0.745 1.00 98.19 87 LEU A C 1
ATOM 737 O O . LEU A 1 87 ? -2.597 -10.721 -1.299 1.00 98.19 87 LEU A O 1
ATOM 741 N N . LYS A 1 88 ? -4.342 -9.388 -0.829 1.00 98.12 88 LYS A N 1
ATOM 742 C CA . LYS A 1 88 ? -5.342 -10.201 -1.531 1.00 98.12 88 LYS A CA 1
ATOM 743 C C . LYS A 1 88 ? -5.023 -10.354 -3.019 1.00 98.12 88 LYS A C 1
ATOM 745 O O . LYS A 1 88 ? -5.188 -11.439 -3.573 1.00 98.12 88 LYS A O 1
ATOM 750 N N . LEU A 1 89 ? -4.552 -9.289 -3.672 1.00 97.94 89 LEU A N 1
ATOM 751 C CA . LEU A 1 89 ? -4.100 -9.352 -5.062 1.00 97.94 89 LEU A CA 1
ATOM 752 C C . LEU A 1 89 ? -2.910 -10.310 -5.214 1.00 97.94 89 LEU A C 1
ATOM 754 O O . LEU A 1 89 ? -2.921 -11.154 -6.108 1.00 97.94 89 LEU A O 1
ATOM 758 N N . LEU A 1 90 ? -1.902 -10.206 -4.347 1.00 97.31 90 LEU A N 1
ATOM 759 C CA . LEU A 1 90 ? -0.723 -11.072 -4.385 1.00 97.31 90 LEU A CA 1
ATOM 760 C C . LEU A 1 90 ? -1.070 -12.540 -4.113 1.00 97.31 90 LEU A C 1
ATOM 762 O O . LEU A 1 90 ? -0.522 -13.405 -4.794 1.00 97.31 90 LEU A O 1
ATOM 766 N N . GLU A 1 91 ? -1.993 -12.826 -3.188 1.00 95.88 91 GLU A N 1
ATOM 767 C CA . GLU A 1 91 ? -2.514 -14.182 -2.954 1.00 95.88 91 GLU A CA 1
ATOM 768 C C . GLU A 1 91 ? -3.070 -14.768 -4.265 1.00 95.88 91 GLU A C 1
ATOM 770 O O . GLU A 1 91 ? -2.615 -15.818 -4.718 1.00 95.88 91 GLU A O 1
ATOM 775 N N . VAL A 1 92 ? -3.958 -14.035 -4.948 1.00 96.94 92 VAL A N 1
ATOM 776 C CA . VAL A 1 92 ? -4.548 -14.473 -6.227 1.00 96.94 92 VAL A CA 1
ATOM 777 C C . VAL A 1 92 ? -3.492 -14.638 -7.324 1.00 96.94 92 VAL A C 1
ATOM 779 O O . VAL A 1 92 ? -3.533 -15.609 -8.082 1.00 96.94 92 VAL A O 1
ATOM 782 N N . LEU A 1 93 ? -2.544 -13.705 -7.433 1.00 95.69 93 LEU A N 1
ATOM 783 C CA . LEU A 1 93 ? -1.508 -13.755 -8.464 1.00 95.69 93 LEU A CA 1
ATOM 784 C C . LEU A 1 93 ? -0.559 -14.943 -8.280 1.00 95.69 93 LEU A C 1
ATOM 786 O O . LEU A 1 93 ? -0.224 -15.598 -9.266 1.00 95.69 93 LEU A O 1
ATOM 790 N N . HIS A 1 94 ? -0.129 -15.245 -7.052 1.00 93.38 94 HIS A N 1
ATOM 791 C CA . HIS A 1 94 ? 0.743 -16.3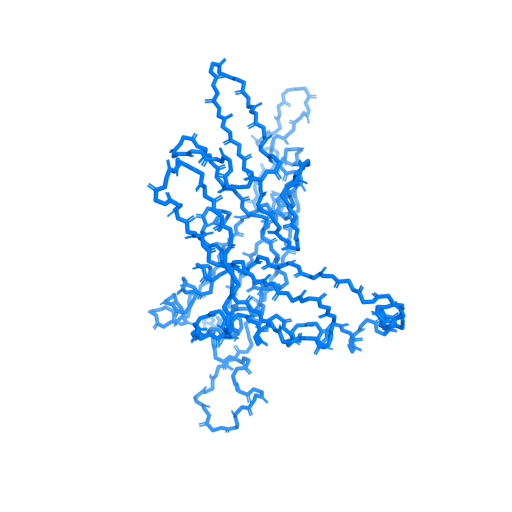98 -6.792 1.00 93.38 94 HIS A CA 1
ATOM 792 C C . HIS A 1 94 ? 0.013 -17.729 -6.939 1.00 93.38 94 HIS A C 1
ATOM 794 O O . HIS A 1 94 ? 0.616 -18.687 -7.427 1.00 93.38 94 HIS A O 1
ATOM 800 N N . ASP A 1 95 ? -1.273 -17.775 -6.596 1.00 92.31 95 ASP A N 1
ATOM 801 C CA . ASP A 1 95 ? -2.102 -18.959 -6.811 1.00 92.31 95 ASP A CA 1
ATOM 802 C C . ASP A 1 95 ? -2.311 -19.233 -8.310 1.00 92.31 95 ASP A C 1
ATOM 804 O O . ASP A 1 95 ? -2.176 -20.372 -8.764 1.00 92.31 95 ASP A O 1
ATOM 808 N N . ALA A 1 96 ? -2.592 -18.194 -9.105 1.00 95.94 96 ALA A N 1
ATOM 809 C CA . ALA A 1 96 ? -2.847 -18.330 -10.538 1.00 95.94 96 ALA A CA 1
ATOM 810 C C . ALA A 1 96 ? -1.563 -18.473 -11.379 1.00 95.94 96 ALA A C 1
ATOM 812 O O . ALA A 1 96 ? -1.542 -19.213 -12.366 1.00 95.94 96 ALA A O 1
ATOM 813 N N . LEU A 1 97 ? -0.492 -17.758 -11.019 1.00 93.69 97 LEU A N 1
ATOM 814 C CA . LEU A 1 97 ? 0.741 -17.617 -11.802 1.00 93.69 97 LEU A CA 1
ATOM 815 C C . LEU A 1 97 ? 2.001 -17.755 -10.916 1.00 93.69 97 LEU A C 1
ATOM 817 O O . LEU A 1 97 ? 2.817 -16.834 -10.837 1.00 93.69 97 LEU A O 1
ATOM 821 N N . PRO A 1 98 ? 2.272 -18.931 -10.320 1.00 88.81 98 PRO A N 1
ATOM 822 C CA . PRO A 1 98 ? 3.355 -19.116 -9.338 1.00 88.81 98 PRO A CA 1
ATOM 823 C C . PRO A 1 98 ? 4.773 -18.854 -9.885 1.00 88.81 98 PRO A C 1
ATOM 825 O O . PRO A 1 98 ? 5.730 -18.669 -9.130 1.00 88.81 98 PRO A O 1
ATOM 828 N N . LYS A 1 99 ? 4.935 -18.849 -11.215 1.00 89.50 99 LYS A N 1
ATOM 829 C CA . LYS A 1 99 ? 6.204 -18.584 -11.912 1.00 89.50 99 LYS A CA 1
ATOM 830 C C . LYS A 1 99 ? 6.280 -17.179 -12.522 1.00 89.50 99 LYS A C 1
ATOM 832 O O . LYS A 1 99 ? 7.200 -16.923 -13.293 1.00 89.50 99 LYS A O 1
ATOM 837 N N . MET A 1 100 ? 5.339 -16.282 -12.216 1.00 93.81 100 MET A N 1
ATOM 838 C CA . MET A 1 100 ? 5.357 -14.925 -12.767 1.00 93.81 100 MET A CA 1
ATOM 839 C C . MET A 1 100 ? 6.626 -14.171 -12.368 1.00 93.81 100 MET A C 1
ATOM 841 O O . MET A 1 100 ? 7.151 -14.367 -11.270 1.00 93.81 100 MET A O 1
ATOM 845 N N . SER A 1 101 ? 7.073 -13.273 -13.239 1.00 95.56 101 SER A N 1
ATOM 846 C CA . SER A 1 101 ? 7.914 -12.139 -12.860 1.00 95.56 101 SER A CA 1
ATOM 847 C C . SER A 1 101 ? 6.991 -10.954 -12.598 1.00 95.56 101 SER A C 1
ATOM 849 O O . SER A 1 101 ? 6.165 -10.632 -13.448 1.00 95.56 101 SER A O 1
ATOM 851 N N . LEU A 1 102 ? 7.121 -10.323 -11.438 1.00 95.94 102 LEU A N 1
ATOM 852 C CA . LEU A 1 102 ? 6.343 -9.156 -11.048 1.00 95.94 102 LEU A CA 1
ATOM 853 C C . LEU A 1 102 ? 7.214 -7.908 -11.189 1.00 95.94 102 LEU A C 1
ATOM 855 O O . LEU A 1 102 ? 8.329 -7.865 -10.670 1.00 95.94 102 LEU A O 1
ATOM 859 N N . ILE A 1 103 ? 6.684 -6.905 -11.882 1.00 96.94 103 ILE A N 1
ATOM 860 C CA . ILE A 1 103 ? 7.198 -5.538 -11.884 1.00 96.94 103 ILE A CA 1
ATOM 861 C C . ILE A 1 103 ? 6.065 -4.657 -11.385 1.00 96.94 103 ILE A C 1
ATOM 863 O O . ILE A 1 103 ? 4.965 -4.689 -11.936 1.00 96.94 103 ILE A O 1
ATOM 867 N N . ALA A 1 104 ? 6.332 -3.872 -10.355 1.00 97.38 104 ALA A N 1
ATOM 868 C CA . ALA A 1 104 ? 5.417 -2.861 -9.866 1.00 97.38 104 ALA A CA 1
ATOM 869 C C . ALA A 1 104 ? 6.163 -1.548 -9.662 1.00 97.38 104 ALA A C 1
ATOM 871 O O . ALA A 1 104 ? 7.343 -1.543 -9.334 1.00 97.38 104 ALA A O 1
ATOM 872 N N . SER A 1 105 ? 5.467 -0.437 -9.850 1.00 97.00 105 SER A N 1
ATOM 873 C CA . SER A 1 105 ? 5.948 0.882 -9.464 1.00 97.00 105 SER A CA 1
ATOM 874 C C . SER A 1 105 ? 4.852 1.603 -8.706 1.00 97.00 105 SER A C 1
ATOM 876 O O . SER A 1 105 ? 3.665 1.382 -8.998 1.00 97.00 105 SER A O 1
ATOM 878 N N . ASP A 1 106 ? 5.272 2.372 -7.706 1.00 97.75 106 ASP A N 1
ATOM 879 C CA . ASP A 1 106 ? 4.380 3.156 -6.867 1.00 97.75 106 ASP A CA 1
ATOM 880 C C . ASP A 1 106 ? 5.099 4.226 -6.035 1.00 97.75 106 ASP A C 1
ATOM 882 O O . ASP A 1 106 ? 6.329 4.214 -5.908 1.00 97.75 106 ASP A O 1
ATOM 886 N N . PHE A 1 107 ? 4.320 5.119 -5.425 1.00 96.19 107 PHE A N 1
ATOM 887 C CA . PHE A 1 107 ? 4.770 6.101 -4.450 1.00 96.19 107 PHE A CA 1
ATOM 888 C C . PHE A 1 107 ? 5.253 5.433 -3.162 1.00 96.19 107 PHE A C 1
ATOM 890 O O . PHE A 1 107 ? 4.563 4.630 -2.549 1.00 96.19 107 PHE A O 1
ATOM 897 N N . THR A 1 108 ? 6.443 5.811 -2.714 1.00 95.00 108 THR A N 1
ATOM 898 C CA . THR A 1 108 ? 7.019 5.435 -1.413 1.00 95.00 108 THR A CA 1
ATOM 899 C C . THR A 1 108 ? 6.536 6.322 -0.278 1.00 95.00 108 THR A C 1
ATOM 901 O O . THR A 1 108 ? 6.499 5.898 0.874 1.00 95.00 108 THR A O 1
ATOM 904 N N . PHE A 1 109 ? 6.201 7.568 -0.596 1.00 94.25 109 PHE A N 1
ATOM 905 C CA . PHE A 1 109 ? 5.642 8.532 0.332 1.00 94.25 109 PHE A CA 1
ATOM 906 C C . PHE A 1 109 ? 4.781 9.534 -0.432 1.00 94.25 109 PHE A C 1
ATOM 908 O O . PHE A 1 109 ? 5.024 9.830 -1.609 1.00 94.25 109 PHE A O 1
ATOM 915 N N . LEU A 1 110 ? 3.798 10.079 0.274 1.00 94.12 110 LEU A N 1
ATOM 916 C CA . LEU A 1 110 ? 2.928 11.140 -0.206 1.00 94.12 110 LEU A CA 1
ATOM 917 C C . LEU A 1 110 ? 3.248 12.404 0.608 1.00 94.12 110 LEU A C 1
ATOM 919 O O . LEU A 1 110 ? 3.349 12.314 1.836 1.00 94.12 110 LEU A O 1
ATOM 923 N N . PRO A 1 111 ? 3.502 13.553 -0.039 1.00 90.81 111 PRO A N 1
ATOM 924 C CA . PRO A 1 111 ? 3.769 14.796 0.673 1.00 90.81 111 PRO A CA 1
ATOM 925 C C . PRO A 1 111 ? 2.513 15.268 1.415 1.00 90.81 111 PRO A C 1
ATOM 927 O O . PRO A 1 111 ? 1.394 14.974 1.004 1.00 90.81 111 PRO A O 1
ATOM 930 N N . ASP A 1 112 ? 2.714 15.998 2.512 1.00 90.81 112 ASP A N 1
ATOM 931 C CA . ASP A 1 112 ? 1.664 16.751 3.211 1.00 90.81 112 ASP A CA 1
ATOM 932 C C . ASP A 1 112 ? 0.441 15.934 3.687 1.00 90.81 112 ASP A C 1
ATOM 934 O O . ASP A 1 112 ? -0.642 16.483 3.899 1.00 90.81 112 ASP A O 1
ATOM 938 N N . VAL A 1 113 ? 0.615 14.627 3.930 1.00 95.12 113 VAL A N 1
ATOM 939 C CA . VAL A 1 113 ? -0.426 13.758 4.506 1.00 95.12 113 VAL A CA 1
ATOM 940 C C . VAL A 1 113 ? -0.814 14.239 5.905 1.00 95.12 113 VAL A C 1
ATOM 942 O O . VAL A 1 113 ? 0.005 14.272 6.825 1.00 95.12 113 VAL A O 1
ATOM 945 N N . LYS A 1 114 ? -2.095 14.584 6.068 1.00 94.56 114 LYS A N 1
ATOM 946 C CA . LYS A 1 114 ? -2.679 15.051 7.338 1.00 94.56 114 LYS A CA 1
ATOM 947 C C . LYS A 1 114 ? -3.445 13.962 8.088 1.00 94.56 114 LYS A C 1
ATOM 949 O O . LYS A 1 114 ? -3.639 14.085 9.297 1.00 94.56 114 LYS A O 1
ATOM 954 N N . VAL A 1 115 ? -3.877 12.916 7.383 1.00 96.88 115 VAL A N 1
ATOM 955 C CA . VAL A 1 115 ? -4.593 11.783 7.977 1.00 96.88 115 VAL A CA 1
ATOM 956 C C . VAL A 1 115 ? -3.656 11.052 8.951 1.00 96.88 115 VAL A C 1
ATOM 958 O O . VAL A 1 115 ? -2.502 10.790 8.608 1.00 96.88 115 VAL A O 1
ATOM 961 N N . PRO A 1 116 ? -4.100 10.725 10.178 1.00 95.06 116 PRO A N 1
ATOM 962 C CA . PRO A 1 116 ? -3.233 10.108 11.172 1.00 95.06 116 PRO A CA 1
ATOM 963 C C . PRO A 1 116 ? -2.973 8.621 10.896 1.00 95.06 116 PRO A C 1
ATOM 965 O O . PRO A 1 116 ? -3.853 7.876 10.461 1.00 95.06 116 PRO A O 1
ATOM 968 N N . GLY A 1 117 ? -1.778 8.169 11.274 1.00 95.06 117 GLY A N 1
ATOM 969 C CA . GLY A 1 117 ? -1.391 6.758 11.288 1.00 95.06 117 GLY A CA 1
ATOM 970 C C . GLY A 1 117 ? -0.196 6.432 10.398 1.00 95.06 117 GLY A C 1
ATOM 971 O O . GLY A 1 117 ? 0.177 7.182 9.500 1.00 95.06 117 GLY A O 1
ATOM 972 N N . GLU A 1 118 ? 0.423 5.290 10.669 1.00 94.81 118 GLU A N 1
ATOM 973 C CA . GLU A 1 118 ? 1.479 4.733 9.828 1.00 94.81 118 GLU A CA 1
ATOM 974 C C . GLU A 1 118 ? 0.896 4.320 8.471 1.00 94.81 118 GLU A C 1
ATOM 976 O O . GLU A 1 118 ? -0.140 3.654 8.432 1.00 94.81 118 GLU A O 1
ATOM 981 N N . ARG A 1 119 ? 1.564 4.713 7.374 1.00 96.00 119 ARG A N 1
ATOM 982 C CA . ARG A 1 119 ? 1.105 4.517 5.980 1.00 96.00 119 ARG A CA 1
ATOM 983 C C . ARG A 1 119 ? -0.259 5.155 5.671 1.00 96.00 119 ARG A C 1
ATOM 985 O O . ARG A 1 119 ? -1.001 4.658 4.832 1.00 96.00 119 ARG A O 1
ATOM 992 N N . ALA A 1 120 ? -0.590 6.254 6.349 1.00 97.38 120 ALA A N 1
ATOM 993 C CA . ALA A 1 120 ? -1.844 6.961 6.120 1.00 97.3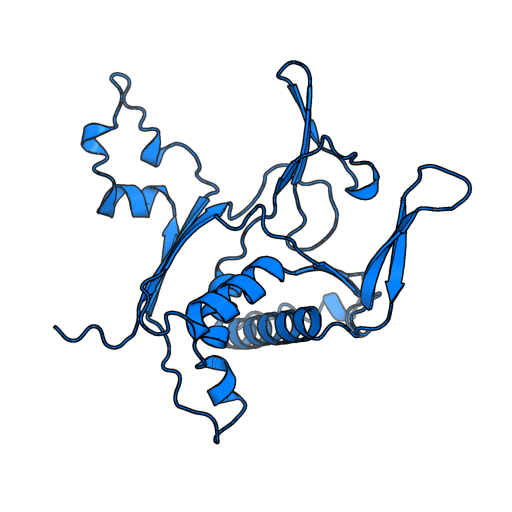8 120 ALA A CA 1
ATOM 994 C C . ALA A 1 120 ? -2.008 7.457 4.674 1.00 97.38 120 ALA A C 1
ATOM 996 O O . ALA A 1 120 ? -1.012 7.806 4.028 1.00 97.38 120 ALA A O 1
ATOM 997 N N . PRO A 1 121 ? -3.255 7.508 4.175 1.00 97.31 121 PRO A N 1
ATOM 998 C CA . PRO A 1 121 ? -3.527 7.960 2.827 1.00 97.31 121 PRO A CA 1
ATOM 999 C C . PRO A 1 121 ? -3.447 9.478 2.697 1.00 97.31 121 PRO A C 1
ATOM 1001 O O . PRO A 1 121 ? -3.765 10.221 3.630 1.00 97.31 121 PRO A O 1
ATOM 1004 N N . LEU A 1 122 ? -3.139 9.936 1.487 1.00 96.88 122 LEU A N 1
ATOM 1005 C CA . LEU A 1 122 ? -3.548 11.258 1.036 1.00 96.88 122 LEU A CA 1
ATOM 1006 C C . LEU A 1 122 ? -5.000 11.174 0.565 1.00 96.88 122 LEU A C 1
ATOM 1008 O O . LEU A 1 122 ? -5.335 10.338 -0.272 1.00 96.88 122 LEU A O 1
ATOM 1012 N N . VAL A 1 123 ? -5.844 12.054 1.091 1.00 95.94 123 VAL A N 1
ATOM 1013 C CA . VAL A 1 123 ? -7.251 12.166 0.702 1.00 95.94 123 VAL A CA 1
ATOM 1014 C C . VAL A 1 123 ? -7.458 13.562 0.141 1.00 95.94 123 VAL A C 1
ATOM 1016 O O . VAL A 1 123 ? -7.247 14.540 0.861 1.00 95.94 123 VAL A O 1
ATOM 1019 N N . SER A 1 124 ? -7.824 13.667 -1.135 1.00 94.81 124 SER A N 1
ATOM 1020 C CA . SER A 1 124 ? -7.842 14.948 -1.848 1.00 94.81 124 SER A CA 1
ATOM 1021 C C . SER A 1 124 ? -9.003 15.028 -2.832 1.00 94.81 124 SER A C 1
ATOM 1023 O O . SER A 1 124 ? -9.252 14.089 -3.581 1.00 94.81 124 SER A O 1
ATOM 1025 N N . THR A 1 125 ? -9.692 16.168 -2.865 1.00 94.62 125 THR A N 1
ATOM 1026 C CA . THR A 1 125 ? -10.691 16.471 -3.902 1.00 94.62 125 THR A CA 1
ATOM 1027 C C . THR A 1 125 ? -10.124 17.502 -4.860 1.00 94.62 125 THR A C 1
ATOM 1029 O O . THR A 1 125 ? -9.497 18.482 -4.446 1.00 94.62 125 THR A O 1
ATOM 1032 N N . LYS A 1 126 ? -10.398 17.320 -6.153 1.00 91.94 126 LYS A N 1
ATOM 1033 C CA . LYS A 1 126 ? -10.042 18.282 -7.194 1.00 91.94 126 LYS A CA 1
ATOM 1034 C C . LYS A 1 126 ? -11.275 19.030 -7.682 1.00 91.94 126 LYS A C 1
ATOM 1036 O O . LYS A 1 126 ? -12.171 18.443 -8.283 1.00 91.94 126 LYS A O 1
ATOM 1041 N N . LYS A 1 127 ? -11.295 20.348 -7.485 1.00 89.06 127 LYS A N 1
ATOM 1042 C CA . LYS A 1 127 ? -12.370 21.230 -7.949 1.00 89.06 127 LYS A CA 1
ATOM 1043 C C . LYS A 1 127 ? -11.788 22.414 -8.712 1.00 89.06 127 LYS A C 1
ATOM 1045 O O . LYS A 1 127 ? -10.850 23.052 -8.249 1.00 89.06 127 LYS A O 1
ATOM 1050 N N . ASP A 1 128 ? -12.320 22.676 -9.905 1.00 89.19 128 ASP A N 1
ATOM 1051 C CA . ASP A 1 128 ? -11.914 23.800 -10.765 1.00 89.19 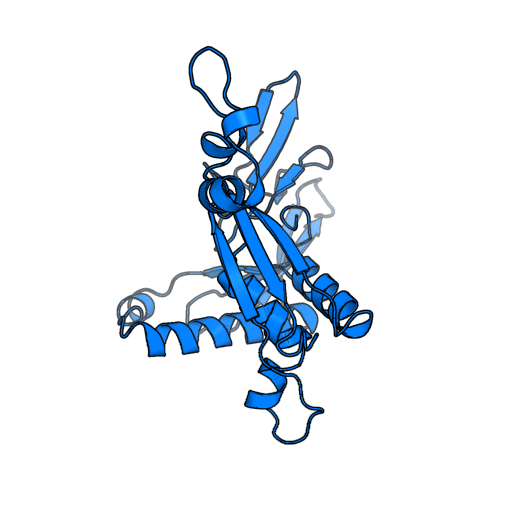128 ASP A CA 1
ATOM 1052 C C . ASP A 1 128 ? -10.392 23.866 -11.025 1.00 89.19 128 ASP A C 1
ATOM 1054 O O . ASP A 1 128 ? -9.789 24.932 -11.115 1.00 89.19 128 ASP A O 1
ATOM 1058 N N . GLY A 1 129 ? -9.747 22.696 -11.128 1.00 87.50 129 GLY A N 1
ATOM 1059 C CA . GLY A 1 129 ? -8.303 22.573 -11.356 1.00 87.50 129 GLY A CA 1
ATOM 1060 C C . GLY A 1 129 ? -7.427 22.719 -10.106 1.00 87.50 129 GLY A C 1
ATOM 1061 O O . GLY A 1 129 ? -6.223 22.496 -10.208 1.00 87.50 129 GLY A O 1
ATOM 1062 N N . SER A 1 130 ? -8.009 23.022 -8.943 1.00 89.88 130 SER A N 1
ATOM 1063 C CA . SER A 1 130 ? -7.317 23.108 -7.654 1.00 89.88 130 SER A CA 1
ATOM 1064 C C . SER A 1 130 ? -7.573 21.862 -6.802 1.00 89.88 130 SER A C 1
ATOM 1066 O O . SER A 1 130 ? -8.695 21.354 -6.765 1.00 89.88 130 SER A O 1
ATOM 1068 N N . SER A 1 131 ? -6.534 21.371 -6.125 1.00 91.88 131 SER A N 1
ATOM 1069 C CA . SER A 1 131 ? -6.627 20.250 -5.183 1.00 91.88 131 SER A CA 1
ATOM 1070 C C . SER A 1 131 ? -6.750 20.763 -3.751 1.00 91.88 131 SER A C 1
ATOM 1072 O O . SER A 1 131 ? -6.080 21.724 -3.373 1.00 91.88 131 SER A O 1
ATOM 1074 N N . THR A 1 132 ? -7.608 20.131 -2.953 1.00 92.94 132 THR A N 1
ATOM 1075 C CA . THR A 1 132 ? -7.761 20.410 -1.520 1.00 92.94 132 THR A CA 1
ATOM 1076 C C . THR A 1 132 ? -7.664 19.111 -0.732 1.00 92.94 132 THR A C 1
ATOM 1078 O O . THR A 1 132 ? -8.485 18.214 -0.917 1.00 92.94 132 THR A O 1
ATOM 1081 N N . ASP A 1 133 ? -6.685 19.045 0.173 1.00 94.94 133 ASP A N 1
ATOM 1082 C CA . ASP A 1 133 ? -6.414 17.849 0.973 1.00 94.94 133 ASP A CA 1
ATOM 1083 C C . ASP A 1 133 ? -7.162 17.868 2.305 1.00 94.94 133 ASP A C 1
ATOM 1085 O O . ASP A 1 133 ? -7.110 18.850 3.061 1.00 94.94 133 ASP A O 1
ATOM 1089 N N . TYR A 1 134 ? -7.793 16.743 2.623 1.00 94.50 134 TYR A N 1
ATOM 1090 C CA . TYR A 1 134 ? -8.545 16.545 3.853 1.00 94.50 134 TYR A CA 1
ATOM 1091 C C . TYR A 1 134 ? -7.625 16.233 5.037 1.00 94.50 134 TYR A C 1
ATOM 1093 O O . TYR A 1 134 ? -6.615 15.539 4.919 1.00 94.50 134 TYR A O 1
ATOM 1101 N N . GLY A 1 135 ? -7.997 16.739 6.217 1.00 93.94 135 GLY A N 1
ATOM 1102 C CA . GLY A 1 135 ? -7.350 16.382 7.485 1.00 93.94 135 GLY A CA 1
ATOM 1103 C C . GLY A 1 135 ? -7.821 15.041 8.051 1.00 93.94 135 GLY A C 1
ATOM 1104 O O . GLY A 1 135 ? -7.113 14.413 8.835 1.00 93.94 135 GLY A O 1
ATOM 1105 N N . ASN A 1 136 ? -9.015 14.606 7.651 1.00 93.25 136 ASN A N 1
ATOM 1106 C CA . ASN A 1 136 ? -9.651 13.381 8.101 1.00 93.25 136 ASN A CA 1
ATOM 1107 C C . ASN A 1 136 ? -10.414 12.749 6.930 1.00 93.25 136 ASN A C 1
ATOM 1109 O O . ASN A 1 136 ? -11.159 13.425 6.226 1.00 93.25 136 ASN A O 1
ATOM 1113 N N . TYR A 1 137 ? -10.235 11.445 6.733 1.00 93.94 137 TYR A N 1
ATOM 1114 C CA . TYR A 1 137 ? -10.872 10.694 5.652 1.00 93.94 137 TYR A CA 1
ATOM 1115 C C . TYR A 1 137 ? -12.398 10.573 5.822 1.00 93.94 137 TYR A C 1
ATOM 1117 O O . TYR A 1 137 ? -13.096 10.346 4.843 1.00 93.94 137 TYR A O 1
ATOM 1125 N N . LEU A 1 138 ? -12.931 10.771 7.035 1.00 94.12 138 LEU A N 1
ATOM 1126 C CA . LEU A 1 138 ? -14.379 10.779 7.296 1.00 94.12 138 LEU A CA 1
ATOM 1127 C C . LEU A 1 138 ? -15.096 12.011 6.721 1.00 94.12 138 LEU A C 1
ATOM 1129 O O . LEU A 1 138 ? -16.309 11.973 6.523 1.00 94.12 138 LEU A O 1
ATOM 1133 N N . ASP A 1 139 ? -14.357 13.095 6.470 1.00 91.25 139 ASP A N 1
ATOM 1134 C CA . ASP A 1 139 ? -14.892 14.328 5.881 1.00 91.25 139 ASP A CA 1
ATOM 1135 C C . ASP A 1 139 ? -14.960 14.247 4.347 1.00 91.25 139 ASP A C 1
ATOM 1137 O O . ASP A 1 139 ? -15.599 15.081 3.693 1.00 91.25 139 ASP A O 1
ATOM 1141 N N . ALA A 1 140 ? -14.278 13.255 3.770 1.00 88.25 140 ALA A N 1
ATOM 1142 C CA . ALA A 1 140 ? -14.246 13.026 2.342 1.00 88.25 140 ALA A CA 1
ATOM 1143 C C . ALA A 1 140 ? -15.592 12.478 1.861 1.00 88.25 140 ALA A C 1
ATOM 1145 O O . ALA A 1 140 ? -16.191 11.584 2.464 1.00 88.25 140 ALA A O 1
ATOM 1146 N N . LYS A 1 141 ? -16.078 13.034 0.754 1.00 80.75 141 LYS A N 1
ATOM 1147 C CA . LYS A 1 141 ? -17.288 12.565 0.076 1.00 80.75 141 LYS A CA 1
ATOM 1148 C C . LYS A 1 141 ? -16.881 11.675 -1.101 1.00 80.75 141 LYS A C 1
ATOM 1150 O O . LYS A 1 141 ? -15.701 11.464 -1.357 1.00 80.75 141 LYS A O 1
ATOM 1155 N N . GLY A 1 142 ? -17.860 11.141 -1.830 1.00 83.12 142 GLY A N 1
ATOM 1156 C CA . GLY A 1 142 ? -17.609 10.259 -2.980 1.00 83.12 142 GLY A CA 1
ATOM 1157 C C . GLY A 1 142 ? -16.902 10.911 -4.180 1.00 83.12 142 GLY A C 1
ATOM 1158 O O . GLY A 1 142 ? -16.787 10.266 -5.215 1.00 83.12 142 GLY A O 1
ATOM 1159 N N . ASP A 1 143 ? -16.487 12.174 -4.073 1.00 87.56 143 ASP A N 1
ATOM 1160 C CA . ASP A 1 143 ? -15.734 12.939 -5.072 1.00 87.56 143 ASP A CA 1
ATOM 1161 C C . ASP A 1 143 ? -14.246 13.125 -4.712 1.00 87.56 143 ASP A C 1
ATOM 1163 O O . ASP A 1 143 ? -13.529 13.808 -5.445 1.00 87.56 143 ASP A O 1
ATOM 1167 N N . ALA A 1 144 ? -13.790 12.551 -3.594 1.00 93.25 144 ALA A N 1
ATOM 1168 C CA . ALA A 1 144 ? -12.391 12.565 -3.186 1.00 93.25 144 ALA A CA 1
ATOM 1169 C C . ALA A 1 144 ? -11.639 11.334 -3.705 1.00 93.25 144 ALA A C 1
ATOM 1171 O O . ALA A 1 144 ? -12.136 10.208 -3.629 1.00 93.25 144 ALA A O 1
ATOM 1172 N N . ASP A 1 145 ? -10.404 11.551 -4.146 1.00 93.94 145 ASP A N 1
ATOM 1173 C CA . ASP A 1 145 ? -9.449 10.491 -4.435 1.00 93.94 145 ASP A CA 1
ATOM 1174 C C . ASP A 1 145 ? -8.665 10.135 -3.160 1.00 93.94 145 ASP A C 1
ATOM 1176 O O . ASP A 1 145 ? -8.313 11.008 -2.356 1.00 93.94 145 ASP A O 1
ATOM 1180 N N . ILE A 1 146 ? -8.384 8.842 -2.975 1.00 95.25 146 ILE A N 1
ATOM 1181 C CA . ILE A 1 146 ? -7.644 8.302 -1.828 1.00 95.25 146 ILE A CA 1
ATOM 1182 C C . ILE A 1 146 ? -6.443 7.524 -2.356 1.00 95.25 146 ILE A C 1
ATOM 1184 O O . ILE A 1 146 ? -6.617 6.524 -3.048 1.00 95.25 146 ILE A O 1
ATOM 1188 N N . PHE A 1 147 ? -5.244 7.958 -1.974 1.00 95.19 147 PHE A N 1
ATOM 1189 C CA . PHE A 1 147 ? -3.981 7.337 -2.369 1.00 95.19 147 PHE A CA 1
ATOM 1190 C C . PHE A 1 147 ? -3.216 6.883 -1.135 1.00 95.19 147 PHE A C 1
ATOM 1192 O O . PHE A 1 147 ? -3.057 7.657 -0.191 1.00 95.19 147 PHE A O 1
ATOM 1199 N N . PHE A 1 148 ? -2.677 5.671 -1.153 1.00 97.50 148 PHE A N 1
ATOM 1200 C CA . PHE A 1 148 ? -1.825 5.146 -0.090 1.00 97.50 148 PHE A CA 1
ATOM 1201 C C . PHE A 1 148 ? -0.357 5.090 -0.529 1.00 97.50 148 PHE A C 1
ATOM 1203 O O . PHE A 1 148 ? -0.066 4.687 -1.656 1.00 97.50 148 PHE A O 1
ATOM 1210 N N . PRO A 1 149 ? 0.604 5.450 0.342 1.00 97.38 149 PRO A N 1
ATOM 1211 C CA . PRO A 1 149 ? 2.007 5.185 0.063 1.00 97.38 149 PRO A CA 1
ATOM 1212 C C . PRO A 1 149 ? 2.284 3.679 0.164 1.00 97.38 149 PRO A C 1
ATOM 1214 O O . PRO A 1 149 ? 1.879 3.015 1.119 1.00 97.38 149 PRO A O 1
ATOM 1217 N N . THR A 1 150 ? 3.040 3.138 -0.786 1.00 97.31 150 THR A N 1
ATOM 1218 C CA . THR A 1 150 ? 3.506 1.752 -0.740 1.00 97.31 150 THR A CA 1
ATOM 1219 C C . THR A 1 150 ? 4.729 1.622 0.163 1.00 97.31 150 THR A C 1
ATOM 1221 O O . THR A 1 150 ? 5.788 2.203 -0.082 1.00 97.31 150 THR A O 1
ATOM 1224 N N . ASP A 1 151 ? 4.613 0.764 1.173 1.00 96.19 151 ASP A N 1
ATOM 1225 C CA . ASP A 1 151 ? 5.747 0.268 1.947 1.00 96.19 151 ASP A CA 1
ATOM 1226 C C . ASP A 1 151 ? 6.389 -0.915 1.211 1.00 96.19 151 ASP A C 1
ATOM 1228 O O . ASP A 1 151 ? 5.888 -2.040 1.220 1.00 96.19 151 ASP A O 1
ATOM 1232 N N . PHE A 1 152 ? 7.497 -0.641 0.520 1.00 96.19 152 PHE A N 1
ATOM 1233 C CA . PHE A 1 152 ? 8.172 -1.620 -0.336 1.00 96.19 152 PHE A CA 1
ATOM 1234 C C . PHE A 1 152 ? 8.811 -2.780 0.441 1.00 96.19 152 PHE A C 1
ATOM 1236 O O . PHE A 1 152 ? 9.026 -3.841 -0.145 1.00 96.19 152 PHE A O 1
ATOM 1243 N N . LEU A 1 153 ? 9.103 -2.605 1.735 1.00 94.19 153 LEU A N 1
ATOM 1244 C CA . LEU A 1 153 ? 9.587 -3.700 2.580 1.00 94.19 153 LEU A CA 1
ATOM 1245 C C . LEU A 1 153 ? 8.432 -4.636 2.929 1.00 94.19 153 LEU A C 1
ATOM 1247 O O . LEU A 1 153 ? 8.526 -5.843 2.708 1.00 94.19 153 LEU A O 1
ATOM 1251 N N . LEU A 1 154 ? 7.300 -4.071 3.360 1.00 95.50 154 LEU A N 1
ATOM 1252 C CA . LEU A 1 154 ? 6.092 -4.853 3.608 1.00 95.50 154 LEU A CA 1
ATOM 1253 C C . LEU A 1 154 ? 5.604 -5.559 2.332 1.00 95.50 154 LEU A C 1
ATOM 1255 O O . LEU A 1 154 ? 5.227 -6.728 2.387 1.00 95.50 154 LEU A O 1
ATOM 1259 N N . LEU A 1 155 ? 5.674 -4.893 1.173 1.00 96.88 155 LEU A N 1
ATOM 1260 C CA . LEU A 1 155 ? 5.382 -5.490 -0.134 1.00 96.88 155 LEU A CA 1
ATOM 1261 C C . LEU A 1 155 ? 6.253 -6.722 -0.410 1.00 96.88 155 LEU A C 1
ATOM 1263 O O . LEU A 1 155 ? 5.733 -7.751 -0.840 1.00 96.88 155 LEU A O 1
ATOM 1267 N N . GLU A 1 156 ? 7.559 -6.643 -0.140 1.00 95.12 156 GLU A N 1
ATOM 1268 C CA . GLU A 1 156 ? 8.465 -7.782 -0.298 1.00 95.12 156 GLU A CA 1
ATOM 1269 C C . GLU A 1 156 ? 8.086 -8.948 0.624 1.00 95.12 156 GLU A C 1
ATOM 1271 O O . GLU A 1 156 ? 8.053 -10.103 0.186 1.00 95.12 156 GLU A O 1
ATOM 1276 N N . CYS A 1 157 ? 7.754 -8.658 1.883 1.00 94.25 157 CYS A N 1
ATOM 1277 C CA . CYS A 1 157 ? 7.311 -9.672 2.834 1.00 94.25 157 CYS A CA 1
ATOM 1278 C C . CYS A 1 157 ? 5.992 -10.327 2.408 1.00 94.25 157 CYS A C 1
ATOM 1280 O O . CYS A 1 157 ? 5.876 -11.553 2.478 1.00 94.25 157 CYS A O 1
ATOM 1282 N N . MET A 1 158 ? 5.025 -9.545 1.916 1.00 95.50 158 MET A N 1
ATOM 1283 C CA . MET A 1 158 ? 3.769 -10.064 1.367 1.00 95.50 158 MET A CA 1
ATOM 1284 C C . MET A 1 158 ? 4.009 -10.936 0.132 1.00 95.50 158 MET A C 1
ATOM 1286 O O . MET A 1 158 ? 3.441 -12.024 0.043 1.00 95.50 158 MET A O 1
ATOM 1290 N N . ASP A 1 159 ? 4.884 -10.518 -0.788 1.00 95.38 159 ASP A N 1
ATOM 1291 C CA . ASP A 1 159 ? 5.244 -11.300 -1.976 1.00 95.38 159 ASP A CA 1
ATOM 1292 C C . ASP A 1 159 ? 5.850 -12.659 -1.592 1.00 95.38 159 ASP A C 1
ATOM 1294 O O . ASP A 1 159 ? 5.415 -13.704 -2.081 1.00 95.38 159 ASP A O 1
ATOM 1298 N N . HIS A 1 160 ? 6.805 -12.683 -0.656 1.00 93.12 160 HIS A N 1
ATOM 1299 C CA . HIS A 1 160 ? 7.405 -13.936 -0.178 1.00 93.12 160 HIS A CA 1
ATOM 1300 C C . HIS A 1 160 ? 6.433 -14.795 0.641 1.00 93.12 160 HIS A C 1
ATOM 1302 O O . HIS A 1 160 ? 6.545 -16.027 0.642 1.00 93.12 160 HIS A O 1
ATOM 1308 N N . TYR A 1 161 ? 5.488 -14.179 1.351 1.00 92.75 161 TYR A N 1
ATOM 1309 C CA . TYR A 1 161 ? 4.423 -14.899 2.043 1.00 92.75 161 TYR A CA 1
ATOM 1310 C C . TYR A 1 161 ? 3.483 -15.594 1.064 1.00 92.75 161 TYR A C 1
ATOM 1312 O O . TYR A 1 161 ? 3.249 -16.801 1.191 1.00 92.75 161 TYR A O 1
ATOM 1320 N N . CYS A 1 162 ? 3.004 -14.863 0.060 1.00 93.19 162 CYS A N 1
ATOM 1321 C CA . CYS A 1 162 ? 2.088 -15.376 -0.954 1.00 93.19 162 CYS A CA 1
ATOM 1322 C C . CYS A 1 162 ? 2.762 -16.421 -1.850 1.00 93.19 162 CYS A C 1
ATOM 1324 O O . CYS A 1 162 ? 2.137 -17.413 -2.207 1.00 93.19 162 CYS A O 1
ATOM 1326 N N . SER A 1 163 ? 4.069 -16.297 -2.106 1.00 91.75 163 SER A N 1
ATOM 1327 C CA . SER A 1 163 ? 4.841 -17.323 -2.820 1.00 91.75 163 SER A CA 1
ATOM 1328 C C . SER A 1 163 ? 5.108 -18.597 -1.999 1.00 91.75 163 SER A C 1
ATOM 1330 O O . SER A 1 163 ? 5.840 -19.485 -2.446 1.00 91.75 163 SER A O 1
ATOM 1332 N N . GLY A 1 164 ? 4.607 -18.666 -0.762 1.00 87.25 164 GLY A N 1
ATOM 1333 C CA . GLY A 1 164 ? 4.746 -19.799 0.149 1.00 87.25 164 GLY A CA 1
ATOM 1334 C C . GLY A 1 164 ? 6.085 -19.892 0.884 1.00 87.25 164 GLY A C 1
ATOM 1335 O O . GLY A 1 164 ? 6.257 -20.817 1.673 1.00 87.25 164 GLY A O 1
ATOM 1336 N N . TRP A 1 165 ? 7.034 -18.970 0.677 1.00 81.75 165 TRP A N 1
ATOM 1337 C CA . TRP A 1 165 ? 8.344 -19.033 1.341 1.00 81.75 165 TRP A CA 1
ATOM 1338 C C . TRP A 1 165 ? 8.244 -18.725 2.835 1.00 81.75 165 TRP A C 1
ATOM 1340 O O . TRP A 1 165 ? 8.792 -19.460 3.656 1.00 81.75 165 TRP A O 1
ATOM 1350 N N . LEU A 1 166 ? 7.519 -17.664 3.203 1.00 75.50 166 LEU A N 1
ATOM 1351 C CA . LEU A 1 166 ? 7.432 -17.252 4.605 1.00 75.50 166 LEU A CA 1
ATOM 1352 C C . LEU A 1 166 ? 6.660 -18.274 5.456 1.00 75.50 166 LEU A C 1
ATOM 1354 O O . LEU A 1 166 ? 7.056 -18.573 6.582 1.00 75.50 166 LEU A O 1
ATOM 1358 N N . LYS A 1 167 ? 5.612 -18.887 4.885 1.00 71.31 167 LYS A N 1
ATOM 1359 C CA . LYS A 1 167 ? 4.840 -19.962 5.531 1.00 71.31 167 LYS A CA 1
ATOM 1360 C C . LYS A 1 167 ? 5.727 -21.154 5.918 1.00 71.31 167 LYS A C 1
ATOM 1362 O O . LYS A 1 167 ? 5.537 -21.719 6.987 1.00 71.31 167 LYS A O 1
ATOM 1367 N N . MET A 1 168 ? 6.751 -21.486 5.121 1.00 56.53 168 MET A N 1
ATOM 1368 C CA . MET A 1 168 ? 7.688 -22.576 5.437 1.00 56.53 168 MET A CA 1
ATOM 1369 C C . MET A 1 168 ? 8.548 -22.330 6.677 1.00 56.53 168 MET A C 1
ATOM 1371 O O . MET A 1 168 ? 8.960 -23.286 7.332 1.00 56.53 168 MET A O 1
ATOM 1375 N N . GLN A 1 169 ? 8.878 -21.071 6.985 1.00 60.16 169 GLN A N 1
ATOM 1376 C CA . GLN A 1 169 ? 9.662 -20.781 8.187 1.00 60.16 169 GLN A CA 1
ATOM 1377 C C . GLN A 1 169 ? 8.848 -21.009 9.465 1.00 60.16 169 GLN A C 1
ATOM 1379 O O . GLN A 1 169 ? 9.436 -21.333 10.495 1.00 60.16 169 GLN A O 1
ATOM 1384 N N . LYS A 1 170 ? 7.514 -20.891 9.385 1.00 64.00 170 LYS A N 1
ATOM 1385 C CA . LYS A 1 170 ? 6.594 -21.214 10.483 1.00 64.00 170 LYS A CA 1
ATOM 1386 C C . LYS A 1 170 ? 6.225 -22.710 10.503 1.00 64.00 170 LYS A C 1
ATOM 1388 O O . LYS A 1 170 ? 6.304 -23.323 11.562 1.00 64.00 170 LYS A O 1
ATOM 1393 N N . ASP A 1 171 ? 5.938 -23.318 9.345 1.00 58.12 171 ASP A N 1
ATOM 1394 C CA . ASP A 1 171 ? 5.475 -24.710 9.225 1.00 58.12 171 ASP A CA 1
ATOM 1395 C C . ASP A 1 171 ? 6.409 -25.595 8.380 1.00 58.12 171 ASP A C 1
ATOM 1397 O O . ASP A 1 171 ? 6.532 -25.444 7.162 1.00 58.12 171 ASP A O 1
ATOM 1401 N N . LYS A 1 172 ? 7.013 -26.615 9.008 1.00 57.34 172 LYS A N 1
ATOM 1402 C CA . LYS A 1 172 ? 7.919 -27.582 8.346 1.00 57.34 172 LYS A CA 1
ATOM 1403 C C . LYS A 1 172 ? 7.220 -28.578 7.397 1.00 57.34 172 LYS A C 1
ATOM 1405 O O . LYS A 1 172 ? 7.901 -29.419 6.815 1.00 57.34 172 LYS A O 1
ATOM 1410 N N . SER A 1 173 ? 5.892 -28.533 7.259 1.00 54.09 173 SER A N 1
ATOM 1411 C CA . SER A 1 173 ? 5.076 -29.557 6.577 1.00 54.09 173 SER A CA 1
ATOM 1412 C C . SER A 1 173 ? 4.447 -29.121 5.240 1.00 54.09 173 SER A C 1
ATOM 1414 O O . SER A 1 173 ? 3.868 -29.955 4.545 1.00 54.09 173 SER A O 1
ATOM 1416 N N . SER A 1 174 ? 4.557 -27.846 4.852 1.00 53.38 174 SER A N 1
ATOM 1417 C CA . SER A 1 174 ? 3.926 -27.289 3.640 1.00 53.38 174 SER A CA 1
ATOM 1418 C C . SER A 1 174 ? 4.763 -27.485 2.361 1.00 53.38 174 SER A C 1
ATOM 1420 O O . SER A 1 174 ? 5.993 -27.542 2.404 1.00 53.38 174 SER A O 1
ATOM 1422 N N . LYS A 1 175 ? 4.091 -27.529 1.195 1.00 54.66 175 LYS A N 1
ATOM 1423 C CA . LYS A 1 175 ? 4.710 -27.533 -0.148 1.00 54.66 175 LYS A CA 1
ATOM 1424 C C . LYS A 1 175 ? 5.758 -26.408 -0.272 1.00 54.66 175 LYS A C 1
ATOM 1426 O O . LYS A 1 175 ? 5.531 -25.285 0.170 1.00 54.66 175 LYS A O 1
ATOM 1431 N N . GLN A 1 176 ? 6.904 -26.727 -0.879 1.00 58.44 176 GLN A N 1
ATOM 1432 C CA . GLN A 1 176 ? 8.124 -25.907 -0.894 1.00 58.44 176 GLN A CA 1
ATOM 1433 C C . GLN A 1 176 ? 8.001 -24.608 -1.719 1.00 58.44 176 GLN A C 1
ATOM 1435 O O . GLN A 1 176 ? 8.232 -24.614 -2.929 1.00 58.44 176 GLN A O 1
ATOM 1440 N N . GLY A 1 177 ? 7.705 -23.478 -1.070 1.00 63.28 177 GLY A N 1
ATOM 1441 C CA . GLY A 1 177 ? 7.900 -22.142 -1.645 1.00 63.28 177 GLY A CA 1
ATOM 1442 C C . GLY A 1 177 ? 9.365 -21.705 -1.523 1.00 63.28 177 GLY A C 1
ATOM 1443 O O . GLY A 1 177 ? 9.940 -21.723 -0.437 1.00 63.28 177 GLY A O 1
ATOM 1444 N N . LYS A 1 178 ? 10.019 -21.319 -2.626 1.00 74.38 178 LYS A N 1
ATOM 1445 C CA . LYS A 1 178 ? 11.406 -20.811 -2.592 1.00 74.38 178 LYS A CA 1
ATOM 1446 C C . LYS A 1 178 ? 11.411 -19.295 -2.443 1.00 74.38 178 LYS A C 1
ATOM 1448 O O . LYS A 1 178 ? 10.558 -18.623 -3.019 1.00 74.38 178 LYS A O 1
ATOM 1453 N N . LYS A 1 179 ? 12.420 -18.761 -1.742 1.00 85.31 179 LYS A N 1
ATOM 1454 C CA . LYS A 1 179 ? 12.639 -17.312 -1.669 1.00 85.31 179 LYS A CA 1
ATOM 1455 C C . LYS A 1 179 ? 12.755 -16.762 -3.088 1.00 85.31 179 LYS A C 1
ATOM 1457 O O . LYS A 1 179 ? 13.479 -17.333 -3.913 1.00 85.31 179 LYS A O 1
ATOM 1462 N N . ARG A 1 180 ? 12.031 -15.686 -3.375 1.00 90.44 180 ARG A N 1
ATOM 1463 C CA . ARG A 1 180 ? 12.080 -14.999 -4.667 1.00 90.44 180 ARG A CA 1
ATOM 1464 C C . ARG A 1 180 ? 13.267 -14.039 -4.693 1.00 90.44 180 ARG A C 1
ATOM 1466 O O . ARG A 1 180 ? 13.742 -13.610 -3.643 1.00 90.44 180 ARG A O 1
ATOM 1473 N N . ARG A 1 181 ? 13.787 -13.745 -5.887 1.00 93.62 181 ARG A N 1
ATOM 1474 C CA . ARG A 1 181 ? 14.809 -12.701 -6.048 1.00 93.62 181 ARG A CA 1
ATOM 1475 C C . ARG A 1 181 ? 14.090 -11.381 -6.241 1.00 93.62 181 ARG A C 1
ATOM 1477 O O . ARG A 1 181 ? 13.322 -11.249 -7.190 1.00 93.62 181 ARG A O 1
ATOM 1484 N N . THR A 1 182 ? 14.355 -10.453 -5.341 1.00 95.50 182 THR A N 1
ATOM 1485 C CA . THR A 1 182 ? 13.667 -9.173 -5.232 1.00 95.50 182 THR A CA 1
ATOM 1486 C C . THR A 1 182 ? 14.667 -8.036 -5.377 1.00 95.50 182 THR A C 1
ATOM 1488 O O . THR A 1 182 ? 15.825 -8.164 -4.974 1.00 95.50 182 THR A O 1
ATOM 1491 N N . LEU A 1 183 ? 14.241 -6.947 -6.008 1.00 96.38 183 LEU A N 1
ATOM 1492 C CA . LEU A 1 183 ? 15.030 -5.732 -6.161 1.00 96.38 183 LEU A CA 1
ATOM 1493 C C . LEU A 1 183 ? 14.097 -4.524 -6.106 1.00 96.38 183 LEU A C 1
ATOM 1495 O O . LEU A 1 183 ? 13.123 -4.466 -6.853 1.00 96.38 183 LEU A O 1
ATOM 1499 N N . THR A 1 184 ? 14.430 -3.561 -5.251 1.00 97.38 184 THR A N 1
ATOM 1500 C CA . THR A 1 184 ? 13.725 -2.283 -5.153 1.00 97.38 184 THR A CA 1
ATOM 1501 C C . THR A 1 184 ? 14.672 -1.167 -5.574 1.00 97.38 184 THR A C 1
ATOM 1503 O O . THR A 1 184 ? 15.771 -1.068 -5.031 1.00 97.38 184 THR A O 1
ATOM 1506 N N . LEU A 1 185 ? 14.259 -0.340 -6.533 1.00 97.38 185 LEU A N 1
ATOM 1507 C CA . LEU A 1 185 ? 15.058 0.755 -7.092 1.00 97.38 185 LEU A CA 1
ATOM 1508 C C . LEU A 1 185 ? 14.286 2.068 -7.030 1.00 97.38 185 LEU A C 1
ATOM 1510 O O . LEU A 1 185 ? 13.070 2.071 -7.215 1.00 97.38 185 LEU A O 1
ATOM 1514 N N . ASP A 1 186 ? 14.994 3.179 -6.838 1.00 97.00 186 ASP A N 1
ATOM 1515 C CA . ASP A 1 186 ? 14.446 4.503 -7.136 1.00 97.00 186 ASP A CA 1
ATOM 1516 C C . ASP A 1 186 ? 14.116 4.602 -8.629 1.00 97.00 186 ASP A C 1
ATOM 1518 O O . ASP A 1 186 ? 14.778 3.980 -9.468 1.00 97.00 186 ASP A O 1
ATOM 1522 N N . THR A 1 187 ? 13.088 5.381 -8.972 1.00 96.44 187 THR A N 1
ATOM 1523 C CA . THR A 1 187 ? 12.654 5.540 -10.369 1.00 96.44 187 THR A CA 1
ATOM 1524 C C . THR A 1 187 ? 13.779 6.010 -11.280 1.00 96.44 187 THR A C 1
ATOM 1526 O O . THR A 1 187 ? 13.948 5.441 -12.355 1.00 96.44 187 THR A O 1
ATOM 1529 N N . SER A 1 188 ? 14.613 6.954 -10.838 1.00 96.25 188 SER A N 1
ATOM 1530 C CA . SER A 1 188 ? 15.772 7.403 -11.615 1.00 96.25 188 SER A CA 1
ATOM 1531 C C . SER A 1 188 ? 16.747 6.258 -11.904 1.00 96.25 188 SER A C 1
ATOM 1533 O O . SER A 1 188 ? 17.105 6.056 -13.057 1.00 96.25 188 SER A O 1
ATOM 1535 N N . SER A 1 189 ? 17.111 5.448 -10.903 1.00 96.75 189 SER A N 1
ATOM 1536 C CA . SER A 1 189 ? 18.007 4.297 -11.088 1.00 96.75 189 SER A CA 1
ATOM 1537 C C . SER A 1 189 ? 17.414 3.233 -12.012 1.00 96.75 189 SER A C 1
ATOM 1539 O O . SER A 1 189 ? 18.125 2.664 -12.837 1.00 96.75 189 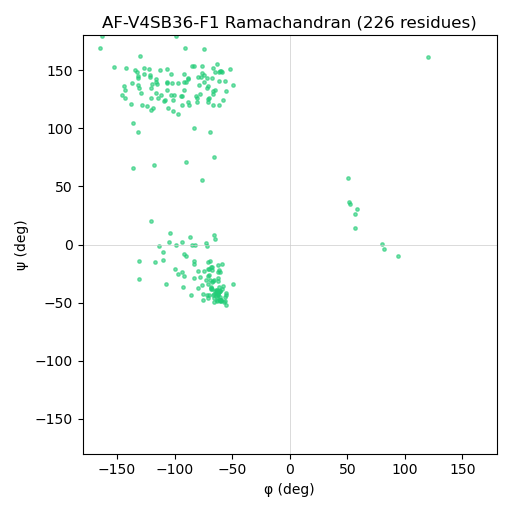SER A O 1
ATOM 1541 N N . PHE A 1 190 ? 16.108 2.969 -11.910 1.00 96.62 190 PHE A N 1
ATOM 1542 C CA . PHE A 1 190 ? 15.429 2.063 -12.836 1.00 96.62 190 PHE A CA 1
ATOM 1543 C C . PHE A 1 190 ? 15.449 2.614 -14.271 1.00 96.62 190 PHE A C 1
ATOM 1545 O O . PHE A 1 190 ? 15.739 1.887 -15.218 1.00 96.62 190 PHE A O 1
ATOM 1552 N N . MET A 1 191 ? 15.170 3.905 -14.448 1.00 96.81 191 MET A N 1
ATOM 1553 C CA . MET A 1 191 ? 15.135 4.540 -15.766 1.00 96.81 191 MET A CA 1
ATOM 1554 C C . MET A 1 191 ? 16.526 4.723 -16.377 1.00 96.81 191 MET A C 1
ATOM 1556 O O . MET A 1 191 ? 16.652 4.650 -17.597 1.00 96.81 191 MET A O 1
ATOM 1560 N N . GLU A 1 192 ? 17.573 4.911 -15.577 1.00 95.88 192 GLU A N 1
ATOM 1561 C CA . GLU A 1 192 ? 18.957 4.914 -16.063 1.00 95.88 192 GLU A CA 1
ATOM 1562 C C . GLU A 1 192 ? 19.332 3.575 -16.699 1.00 95.88 192 GLU A C 1
ATOM 1564 O O . GLU A 1 192 ? 19.882 3.555 -17.801 1.00 95.88 192 GLU A O 1
ATOM 1569 N N . GLU A 1 193 ? 18.969 2.472 -16.044 1.00 95.62 193 GLU A N 1
ATOM 1570 C CA . GLU A 1 193 ? 19.274 1.122 -16.516 1.00 95.62 193 GLU A CA 1
ATOM 1571 C C . GLU A 1 193 ? 18.374 0.696 -17.692 1.00 95.62 193 GLU A C 1
ATOM 1573 O O . GLU A 1 193 ? 18.849 0.125 -18.674 1.00 95.62 193 GLU A O 1
ATOM 1578 N N . PHE A 1 194 ? 17.068 0.984 -17.625 1.00 94.38 194 PHE A N 1
ATOM 1579 C CA . PHE A 1 194 ? 16.074 0.395 -18.536 1.00 94.38 194 PHE A CA 1
ATOM 1580 C C . PHE A 1 194 ? 15.336 1.404 -19.435 1.00 94.38 194 PHE A C 1
ATOM 1582 O O . PHE A 1 194 ? 14.691 1.003 -20.404 1.00 94.38 194 PHE A O 1
ATOM 1589 N N . GLY A 1 195 ? 15.405 2.705 -19.140 1.00 92.50 195 GLY A N 1
ATOM 1590 C CA . GLY A 1 195 ? 14.525 3.744 -19.698 1.00 92.50 195 GLY A CA 1
ATOM 1591 C C . GLY A 1 195 ? 15.082 4.557 -20.872 1.00 92.50 195 GLY A C 1
ATOM 1592 O O . GLY A 1 195 ? 14.380 5.420 -21.392 1.00 92.50 195 GLY A O 1
ATOM 1593 N N . LEU A 1 196 ? 16.318 4.301 -21.320 1.00 94.31 196 LEU A N 1
ATOM 1594 C CA . LEU A 1 196 ? 16.987 5.052 -22.402 1.00 94.31 196 LEU A CA 1
ATOM 1595 C C . LEU A 1 196 ? 16.952 6.586 -22.193 1.00 94.31 196 LEU A C 1
ATOM 1597 O O . LEU A 1 196 ? 16.499 7.320 -23.080 1.00 94.31 196 LEU A O 1
ATOM 1601 N N . PRO A 1 197 ? 17.475 7.110 -21.069 1.00 93.25 197 PRO A N 1
ATOM 1602 C CA . PRO A 1 197 ? 17.316 8.517 -20.691 1.00 93.25 197 PRO A CA 1
ATOM 1603 C C . PRO A 1 197 ? 17.916 9.501 -21.708 1.00 93.25 197 PRO A C 1
ATOM 1605 O O . PRO A 1 197 ? 17.512 10.660 -21.785 1.00 93.25 197 PRO A O 1
ATOM 1608 N N . THR A 1 198 ? 18.858 9.061 -22.545 1.00 93.00 198 THR A N 1
ATOM 16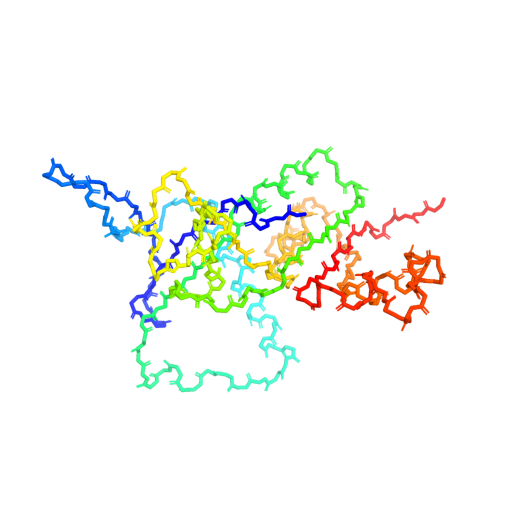09 C CA . THR A 1 198 ? 19.412 9.876 -23.638 1.00 93.00 198 THR A CA 1
ATOM 1610 C C . THR A 1 198 ? 18.368 10.277 -24.682 1.00 93.00 198 THR A C 1
ATOM 1612 O O . THR A 1 198 ? 18.547 11.293 -25.346 1.00 93.00 198 THR A O 1
ATOM 1615 N N . LYS A 1 199 ? 17.271 9.519 -24.814 1.00 95.06 199 LYS A N 1
ATOM 1616 C CA . LYS A 1 199 ? 16.166 9.805 -25.742 1.00 95.06 199 LYS A CA 1
ATOM 1617 C C . LYS A 1 199 ? 15.043 10.637 -25.124 1.00 95.06 199 LYS A C 1
ATOM 1619 O O . LYS A 1 199 ? 14.149 11.057 -25.852 1.00 95.06 199 LYS A O 1
ATOM 1624 N N . THR A 1 200 ? 15.075 10.869 -23.813 1.00 94.12 200 THR A N 1
ATOM 1625 C CA . THR A 1 200 ? 14.023 11.594 -23.080 1.00 94.12 200 THR A CA 1
ATOM 1626 C C . THR A 1 200 ? 14.490 12.928 -22.514 1.00 94.12 200 THR A C 1
ATOM 1628 O O . THR A 1 200 ? 13.691 13.657 -21.935 1.00 94.12 200 THR A O 1
ATOM 1631 N N . ARG A 1 201 ? 15.766 13.282 -22.705 1.00 96.12 201 ARG A N 1
ATOM 1632 C CA . ARG A 1 201 ? 16.301 14.587 -22.316 1.00 96.12 201 ARG A CA 1
ATOM 1633 C C . ARG A 1 201 ? 15.762 15.689 -23.232 1.00 96.12 201 ARG A C 1
ATOM 1635 O O . ARG A 1 201 ? 15.920 15.624 -24.453 1.00 96.12 201 ARG A O 1
ATOM 1642 N N . THR A 1 202 ? 15.152 16.711 -22.644 1.00 95.44 202 THR A N 1
ATOM 1643 C CA . THR A 1 202 ? 14.669 17.908 -23.341 1.00 95.44 202 THR A CA 1
ATOM 1644 C C . THR A 1 202 ? 15.831 18.830 -23.727 1.00 95.44 202 THR A C 1
ATOM 1646 O O . THR A 1 202 ? 16.973 18.656 -23.299 1.00 95.44 202 THR A O 1
ATOM 1649 N N . LYS A 1 203 ? 15.564 19.829 -24.582 1.00 95.38 203 LYS A N 1
ATOM 1650 C CA . LYS A 1 203 ? 16.601 20.740 -25.111 1.00 95.38 203 LYS A CA 1
ATOM 1651 C C . LYS A 1 203 ? 17.303 21.572 -24.034 1.00 95.38 203 LYS A C 1
ATOM 1653 O O . LYS A 1 203 ? 18.451 21.953 -24.226 1.00 95.38 203 LYS A O 1
ATOM 1658 N N . ASP A 1 204 ? 16.610 21.864 -22.941 1.00 95.19 204 ASP A N 1
ATOM 1659 C CA . ASP A 1 204 ? 17.119 22.593 -21.775 1.00 95.19 204 ASP A CA 1
ATOM 1660 C C . ASP A 1 204 ? 17.846 21.688 -20.764 1.00 95.19 204 ASP A C 1
ATOM 1662 O O . ASP A 1 204 ? 18.370 22.173 -19.766 1.00 95.19 204 ASP A O 1
ATOM 1666 N N . GLY A 1 205 ? 17.933 20.382 -21.035 1.00 94.56 205 GLY A N 1
ATOM 1667 C CA . GLY A 1 205 ? 18.687 19.426 -20.231 1.00 94.56 205 GLY A CA 1
ATOM 1668 C C . GLY A 1 205 ? 17.873 18.692 -19.168 1.00 94.56 205 GLY A C 1
ATOM 1669 O O . GLY A 1 205 ? 18.395 17.715 -18.631 1.00 94.56 205 GLY A O 1
ATOM 1670 N N . TYR A 1 206 ? 16.627 19.086 -18.910 1.00 96.38 206 TYR A N 1
ATOM 1671 C CA . TYR A 1 206 ? 15.707 18.365 -18.029 1.00 96.38 206 TYR A CA 1
ATOM 1672 C C . TYR A 1 206 ? 15.358 16.976 -18.593 1.00 96.38 206 TYR A C 1
ATOM 1674 O O . TYR A 1 206 ? 15.373 16.740 -19.804 1.00 96.38 206 TYR A O 1
ATOM 1682 N N . ASN A 1 207 ? 15.108 16.006 -17.720 1.00 96.06 207 ASN A N 1
ATOM 1683 C CA . ASN A 1 207 ? 14.681 14.674 -18.115 1.00 96.06 207 ASN A CA 1
ATOM 1684 C C . ASN A 1 207 ? 13.533 14.198 -17.219 1.00 96.06 207 ASN A C 1
ATOM 1686 O O . ASN A 1 207 ? 13.796 13.744 -16.107 1.00 96.06 207 ASN A O 1
ATOM 1690 N N . PRO A 1 208 ? 12.280 14.197 -17.702 1.00 94.62 208 PRO A N 1
ATOM 1691 C CA . PRO A 1 208 ? 11.131 13.827 -16.877 1.00 94.62 208 PRO A CA 1
ATOM 1692 C C . PRO A 1 208 ? 11.202 12.387 -16.343 1.00 94.62 208 PRO A C 1
ATOM 1694 O O . PRO A 1 208 ? 10.626 12.099 -15.304 1.00 94.62 208 PRO A O 1
ATOM 1697 N N . LEU A 1 209 ? 11.940 11.469 -16.986 1.00 93.25 209 LEU A N 1
ATOM 1698 C CA . LEU A 1 209 ? 12.108 10.108 -16.454 1.00 93.25 209 LEU A CA 1
ATOM 1699 C C . LEU A 1 209 ? 13.067 10.025 -15.257 1.00 93.25 209 LEU A C 1
ATOM 1701 O O . LEU A 1 209 ? 13.009 9.054 -14.507 1.00 93.25 209 LEU A O 1
ATOM 1705 N N . LEU A 1 210 ? 13.974 10.993 -15.105 1.00 95.12 210 LEU A N 1
ATOM 1706 C CA . LEU A 1 210 ? 14.982 11.004 -14.038 1.00 95.12 210 LEU A CA 1
ATOM 1707 C C . LEU A 1 210 ? 14.682 12.048 -12.960 1.00 95.12 210 LEU A C 1
ATOM 1709 O O . LEU A 1 210 ? 15.008 11.846 -11.790 1.00 95.12 210 LEU A O 1
ATOM 1713 N N . ASP A 1 211 ? 14.100 13.171 -13.371 1.00 95.06 211 ASP A N 1
ATOM 1714 C CA . ASP A 1 211 ? 13.949 14.361 -12.545 1.00 95.06 211 ASP A CA 1
ATOM 1715 C C . ASP A 1 211 ? 12.568 14.453 -11.882 1.00 95.06 211 ASP A C 1
ATOM 1717 O O . ASP A 1 211 ? 12.464 15.045 -10.804 1.00 95.06 211 ASP A O 1
ATOM 1721 N N . ASP A 1 212 ? 11.533 13.838 -12.462 1.00 93.31 212 ASP A N 1
ATOM 1722 C CA . ASP A 1 212 ? 10.196 13.789 -11.862 1.00 93.31 212 ASP A CA 1
ATOM 1723 C C . ASP A 1 212 ? 10.000 12.551 -10.981 1.00 93.31 212 ASP A C 1
ATOM 1725 O O . ASP A 1 212 ? 10.796 11.614 -10.982 1.00 93.31 212 ASP A O 1
ATOM 1729 N N . PHE A 1 213 ? 8.899 12.548 -10.219 1.00 88.38 213 PHE A N 1
ATOM 1730 C CA . PHE A 1 213 ? 8.422 11.394 -9.446 1.00 88.38 213 PHE A CA 1
ATOM 1731 C C . PHE A 1 213 ? 9.493 10.759 -8.548 1.00 88.38 213 PHE A C 1
ATOM 1733 O O . PHE A 1 213 ? 9.508 9.549 -8.332 1.00 88.38 213 PHE A O 1
ATOM 1740 N N . LYS A 1 214 ? 10.370 11.581 -7.958 1.00 92.94 214 LYS A N 1
ATOM 1741 C CA . LYS A 1 214 ? 11.437 11.139 -7.037 1.00 92.94 214 LYS A CA 1
ATOM 1742 C C . LYS A 1 214 ? 10.919 10.399 -5.803 1.00 92.94 214 LYS A C 1
ATOM 1744 O O . LYS A 1 214 ? 11.684 9.735 -5.115 1.00 92.94 214 LYS A O 1
ATOM 1749 N N . ASN A 1 215 ? 9.629 10.526 -5.510 1.00 94.50 215 ASN A N 1
ATOM 1750 C CA . ASN A 1 215 ? 8.946 9.802 -4.452 1.00 94.50 215 ASN A CA 1
ATOM 1751 C C . ASN A 1 215 ? 8.425 8.427 -4.897 1.00 94.50 215 ASN A C 1
ATOM 1753 O O . ASN A 1 215 ? 7.743 7.780 -4.109 1.00 94.50 215 ASN A O 1
ATOM 1757 N N . THR A 1 216 ? 8.732 7.954 -6.106 1.00 96.81 216 THR A N 1
ATOM 1758 C CA . THR A 1 216 ? 8.326 6.631 -6.604 1.00 96.81 216 THR A CA 1
ATOM 1759 C C . THR A 1 216 ? 9.496 5.652 -6.645 1.00 96.81 216 THR A C 1
ATOM 1761 O O . THR A 1 216 ? 10.656 6.040 -6.805 1.00 96.81 216 THR A O 1
ATOM 1764 N N . LYS A 1 217 ? 9.185 4.364 -6.495 1.00 97.75 217 LYS A N 1
ATOM 1765 C CA . LYS A 1 217 ? 10.141 3.262 -6.648 1.00 97.75 217 LYS A CA 1
ATOM 1766 C C . LYS A 1 217 ? 9.593 2.192 -7.577 1.00 97.75 217 LYS A C 1
ATOM 1768 O O . LYS A 1 217 ? 8.388 2.109 -7.816 1.00 97.75 217 LYS A O 1
ATOM 1773 N N . PHE A 1 218 ? 10.493 1.354 -8.070 1.00 97.94 218 PHE A N 1
ATOM 1774 C CA . PHE A 1 218 ? 10.192 0.115 -8.772 1.00 97.94 218 PHE A CA 1
ATOM 1775 C C . PHE A 1 218 ? 10.505 -1.076 -7.875 1.00 97.94 218 PHE A C 1
ATOM 1777 O O . PHE A 1 218 ? 11.588 -1.155 -7.304 1.00 97.94 218 PHE A O 1
ATOM 1784 N N . TYR A 1 219 ? 9.571 -2.015 -7.799 1.00 98.12 219 TYR A N 1
ATOM 1785 C CA . TYR A 1 219 ? 9.721 -3.329 -7.196 1.00 98.12 219 TYR A CA 1
ATOM 1786 C C . TYR A 1 219 ? 9.762 -4.391 -8.290 1.00 98.12 219 TYR A C 1
ATOM 1788 O O . TYR A 1 219 ? 8.840 -4.503 -9.101 1.00 98.12 219 TYR A O 1
ATOM 1796 N N . LEU A 1 220 ? 10.821 -5.189 -8.295 1.00 97.50 220 LEU A N 1
ATOM 1797 C CA . LEU A 1 220 ? 11.010 -6.321 -9.190 1.00 97.50 220 LEU A CA 1
ATOM 1798 C C . LE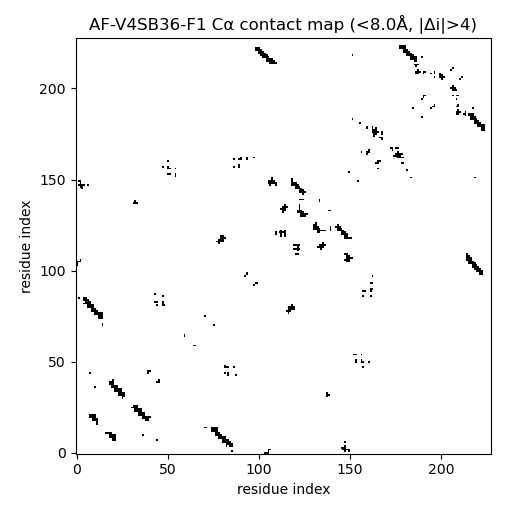U A 1 220 ? 11.056 -7.593 -8.352 1.00 97.50 220 LEU A C 1
ATOM 1800 O O . LEU A 1 220 ? 11.831 -7.673 -7.403 1.00 97.50 220 LEU A O 1
ATOM 1804 N N . SER A 1 221 ? 10.281 -8.607 -8.726 1.00 96.12 221 SER A N 1
ATOM 1805 C CA . SER A 1 221 ? 10.303 -9.917 -8.076 1.00 96.12 221 SER A CA 1
ATOM 1806 C C . SER A 1 221 ? 10.246 -11.036 -9.103 1.00 96.12 221 SER A C 1
ATOM 1808 O O . SER A 1 221 ? 9.283 -11.163 -9.858 1.00 96.12 221 SER A O 1
ATOM 1810 N N . VAL A 1 222 ? 11.259 -11.901 -9.116 1.00 94.69 222 VAL A N 1
ATOM 1811 C CA . VAL A 1 222 ? 11.365 -13.013 -10.070 1.00 94.69 222 VAL A CA 1
ATOM 1812 C C . VAL A 1 222 ? 11.574 -14.356 -9.366 1.00 94.69 222 VAL A C 1
ATOM 1814 O O . VAL A 1 222 ? 12.185 -14.413 -8.289 1.00 94.69 222 VAL A O 1
ATOM 1817 N N . PRO A 1 223 ? 11.139 -15.477 -9.973 1.00 89.38 223 PRO A N 1
ATOM 1818 C CA . PRO A 1 223 ? 11.439 -16.801 -9.450 1.00 89.38 223 PRO A CA 1
ATOM 1819 C C . PRO A 1 223 ? 12.956 -17.049 -9.377 1.00 89.38 223 PRO A C 1
ATOM 1821 O O . PRO A 1 223 ? 13.751 -16.563 -10.191 1.00 89.38 223 PRO A O 1
ATOM 1824 N N . THR A 1 224 ? 13.383 -17.853 -8.403 1.00 78.50 224 THR A N 1
ATOM 1825 C CA . THR A 1 224 ? 14.789 -18.270 -8.259 1.00 78.50 224 THR A CA 1
ATOM 1826 C C . THR A 1 224 ? 15.246 -19.255 -9.339 1.00 78.50 224 THR A C 1
ATOM 1828 O O . THR A 1 224 ? 16.446 -19.420 -9.520 1.00 78.50 224 THR A O 1
ATOM 1831 N N . HIS A 1 225 ? 14.321 -19.864 -10.089 1.00 64.25 225 HIS A N 1
ATOM 1832 C CA . HIS A 1 225 ? 14.608 -20.828 -11.160 1.00 64.25 225 HIS A CA 1
ATOM 1833 C C . HIS A 1 225 ? 14.117 -20.300 -12.508 1.00 64.25 225 HIS A C 1
ATOM 1835 O O . HIS A 1 225 ? 13.180 -20.839 -13.084 1.00 64.25 225 HIS A O 1
ATOM 1841 N N . ASN A 1 226 ? 14.756 -19.242 -13.009 1.00 50.59 226 ASN A N 1
ATOM 1842 C CA . ASN A 1 226 ? 14.793 -18.998 -14.452 1.00 50.59 226 ASN A CA 1
ATOM 1843 C C . ASN A 1 226 ? 16.036 -19.715 -14.987 1.00 50.59 226 ASN A C 1
ATOM 1845 O O . ASN A 1 226 ? 17.049 -19.084 -15.285 1.00 50.59 226 ASN A O 1
ATOM 1849 N N . THR A 1 227 ? 16.006 -21.047 -15.006 1.00 41.81 227 THR A N 1
ATOM 1850 C CA . THR A 1 227 ? 16.948 -21.810 -15.826 1.00 41.81 227 THR A CA 1
ATOM 1851 C C . THR A 1 227 ? 16.566 -21.583 -17.286 1.00 41.81 227 THR A C 1
ATOM 1853 O O . THR A 1 227 ? 15.396 -21.733 -17.637 1.00 41.81 227 THR A O 1
ATOM 1856 N N . LYS A 1 228 ? 17.545 -21.140 -18.084 1.00 36.88 228 LYS A N 1
ATOM 1857 C CA . LYS A 1 228 ? 17.466 -21.130 -19.550 1.00 36.88 228 LYS A CA 1
ATOM 1858 C C . LYS A 1 228 ? 17.171 -22.526 -20.086 1.00 36.88 228 LYS A C 1
ATOM 1860 O O . LYS A 1 228 ? 17.638 -23.495 -19.445 1.00 36.88 228 LYS A O 1
#

Radius of gyration: 20.2 Å; Cα contacts (8 Å, |Δi|>4): 379; chains: 1; bounding box: 50×53×55 Å

Foldseek 3Di:
DLFQFAWWKWKAQFPPGDIWGWDWDQDPPDNFIDTDTHHDDDVLVVVQVVLVVVLVVVCCVVVVDPPPPVSVVDTHMAMAITSSRLLVVLLVCCVVPVQDKDKDKFFQDDPPQLEDHHQAWFKWAADPNDIDTDNYPRVDDPRIGITTHDPVSSSLSSNQVSLVNVVCVVDVPDDDRDRWDKDKAFQLVVCVVPVPQVVQQDPVRDGCSNPPPRRMMMMITGHPDPDD

Organism: Citrus clementina (NCBI:txid85681)

Nearest PDB structures (foldseek):
  6qey-assembly1_A  TM=2.443E-01  e=6.130E-01  Homo sapiens
  7vkl-assembly1_A  TM=2.188E-01  e=2.277E+00  Mus musculus
  7yey-assembly1_A  TM=2.011E-01  e=3.068E+00  Mus musculus